Protein AF-A0A0D7AV24-F1 (afdb_monomer)

Foldseek 3Di:
DVVVLVVLLVVLVVLLVLCCVQPVVVSVVSCVQLVHGQDDQDPDDDPPDDPVVSVVVSVVSVVVSVVSSVSSVVCCVPCVVVSVVVSVVSVVVVVVVVVVVVVVVPPPPPDDDDDDDDDDDDDDDDDDDDDDDDDDDDDDDDDDDDDDDDDDDDDDDDDDDDDDDDDDDDPDPDDDDDDDDPDDDDDDDDPPDPVLVVCLVCVVVLLVVVVVVPVPPDPVPDDPVRVVVVVVLNVVLVVQSVCSVVVNHPPVVSVVSCCVVCVVPPVSVVSVVVVVVVVVVVPD

Secondary structure (DSSP, 8-state):
-HHHHHHHHHHHHHHHHHHHHH-HHHHHHHHHHHT--PPPPPSS--TTS-HHHHHHHHHHHHHHHHHHHHHHHHHHHHHHHHHHHHHHHHHHHHHHHHHHHHHHTSSS----------------------------------------------------PPPPPPPPP--------------PPPPP-----TTHHHHHHHHHHHHHHHHHHHTTS-GGGS-HHHHHHHHHHHHHHHHHHHHHHTTSS-HHHHHHHHHHHHTT-HHHHHHHHHHHHHHHHS--

Mean predicted aligned error: 20.93 Å

Structure (mmCIF, N/CA/C/O backbone):
data_AF-A0A0D7AV24-F1
#
_entry.id   AF-A0A0D7AV24-F1
#
loop_
_atom_site.group_PDB
_atom_site.id
_atom_site.type_symbol
_atom_site.label_atom_id
_atom_site.label_alt_id
_atom_site.label_comp_id
_atom_site.label_asym_id
_atom_site.label_entity_id
_atom_site.label_seq_id
_atom_site.pdbx_PDB_ins_code
_atom_site.Cartn_x
_atom_site.Cartn_y
_atom_site.Cartn_z
_atom_site.occupancy
_atom_site.B_iso_or_equiv
_atom_site.auth_seq_id
_atom_site.auth_comp_id
_atom_site.auth_asym_id
_atom_site.auth_atom_id
_atom_site.pdbx_PDB_model_num
ATOM 1 N N . MET A 1 1 ? -3.367 5.392 -10.629 1.00 59.47 1 MET A N 1
ATOM 2 C CA . MET A 1 1 ? -3.542 4.387 -9.553 1.00 59.47 1 MET A CA 1
ATOM 3 C C . MET A 1 1 ? -2.897 4.812 -8.234 1.00 59.47 1 MET A C 1
ATOM 5 O O . MET A 1 1 ? -3.546 4.642 -7.211 1.00 59.47 1 MET A O 1
ATOM 9 N N . ALA A 1 2 ? -1.696 5.407 -8.233 1.00 77.06 2 ALA A N 1
ATOM 10 C CA . ALA A 1 2 ? -1.014 5.842 -7.003 1.00 77.06 2 ALA A CA 1
ATOM 11 C C . ALA A 1 2 ? -1.844 6.784 -6.100 1.00 77.06 2 ALA A C 1
ATOM 13 O O . ALA A 1 2 ? -1.789 6.663 -4.880 1.00 77.06 2 ALA A O 1
ATOM 14 N N . SER A 1 3 ? -2.667 7.667 -6.680 1.00 84.94 3 SER A N 1
ATOM 15 C CA . SER A 1 3 ? -3.540 8.576 -5.919 1.00 84.94 3 SER A CA 1
ATOM 16 C C . SER A 1 3 ? -4.573 7.849 -5.050 1.00 84.94 3 SER A C 1
ATOM 18 O O . SER A 1 3 ? -4.776 8.226 -3.901 1.00 84.94 3 SER A O 1
ATOM 20 N N . ASN A 1 4 ? -5.187 6.778 -5.561 1.00 93.38 4 ASN A N 1
ATOM 21 C CA . ASN A 1 4 ? -6.187 6.010 -4.815 1.00 93.38 4 ASN A CA 1
ATOM 22 C C . ASN A 1 4 ? -5.549 5.232 -3.652 1.00 93.38 4 ASN A C 1
ATOM 24 O O . ASN A 1 4 ? -6.081 5.210 -2.548 1.00 93.38 4 ASN A O 1
ATOM 28 N N . ALA A 1 5 ? -4.366 4.648 -3.873 1.00 94.31 5 ALA A N 1
ATOM 29 C CA . ALA A 1 5 ? -3.631 3.942 -2.822 1.00 94.31 5 ALA A CA 1
ATOM 30 C C . ALA A 1 5 ? -3.274 4.864 -1.643 1.00 94.31 5 ALA A C 1
ATOM 32 O O . ALA A 1 5 ? -3.440 4.469 -0.491 1.00 94.31 5 ALA A O 1
ATOM 33 N N . ARG A 1 6 ? -2.848 6.105 -1.927 1.00 96.12 6 ARG A N 1
ATOM 34 C CA . ARG A 1 6 ? -2.586 7.111 -0.886 1.00 96.12 6 ARG A CA 1
ATOM 35 C C . ARG A 1 6 ? -3.854 7.481 -0.119 1.00 96.12 6 ARG A C 1
ATOM 37 O O . ARG A 1 6 ? -3.844 7.408 1.100 1.00 96.12 6 ARG A O 1
ATOM 44 N N . ALA A 1 7 ? -4.965 7.737 -0.809 1.00 97.12 7 ALA A N 1
ATOM 45 C CA . ALA A 1 7 ? -6.237 8.047 -0.151 1.00 97.12 7 ALA A CA 1
ATOM 46 C C . ALA A 1 7 ? -6.708 6.925 0.799 1.00 97.12 7 ALA A C 1
ATOM 48 O O . ALA A 1 7 ? -7.162 7.196 1.910 1.00 97.12 7 ALA A O 1
ATOM 49 N N . VAL A 1 8 ? -6.562 5.657 0.391 1.00 97.19 8 VAL A N 1
ATOM 50 C CA . VAL A 1 8 ? -6.861 4.503 1.257 1.00 97.19 8 VAL A CA 1
ATOM 51 C C . VAL A 1 8 ? -5.919 4.456 2.461 1.00 97.19 8 VAL A C 1
ATOM 53 O O . VAL A 1 8 ? -6.372 4.213 3.581 1.00 97.19 8 VAL A O 1
ATOM 56 N N . ASN A 1 9 ? -4.625 4.703 2.250 1.00 97.81 9 ASN A N 1
ATOM 57 C CA . ASN A 1 9 ? -3.636 4.742 3.322 1.00 97.81 9 ASN A CA 1
ATOM 58 C C . ASN A 1 9 ? -3.952 5.834 4.354 1.00 97.81 9 ASN A C 1
ATOM 60 O O . ASN A 1 9 ? -3.981 5.545 5.548 1.00 97.81 9 ASN A O 1
ATOM 64 N N . ASP A 1 10 ? -4.257 7.049 3.901 1.00 98.06 10 ASP A N 1
ATOM 65 C CA . ASP A 1 10 ? -4.558 8.195 4.761 1.00 98.06 10 ASP A CA 1
ATOM 66 C C . ASP A 1 10 ? -5.846 7.969 5.563 1.00 98.06 10 ASP A C 1
ATOM 68 O O . ASP A 1 10 ? -5.889 8.208 6.772 1.00 98.06 10 ASP A O 1
ATOM 72 N N . ALA A 1 11 ? -6.879 7.409 4.925 1.00 98.06 11 ALA A N 1
ATOM 73 C CA . ALA A 1 11 ? -8.112 7.029 5.607 1.00 98.06 11 ALA A CA 1
ATOM 74 C C . ALA A 1 11 ? -7.873 5.957 6.687 1.00 98.06 11 ALA A C 1
ATOM 76 O O . ALA A 1 11 ? -8.474 6.016 7.764 1.00 98.06 11 ALA A O 1
ATOM 77 N N . LEU A 1 12 ? -6.993 4.981 6.427 1.00 98.00 12 LEU A N 1
ATOM 78 C CA . LEU A 1 12 ? -6.598 3.980 7.419 1.00 98.00 12 LEU A CA 1
ATOM 79 C C . LEU A 1 12 ? -5.780 4.597 8.558 1.00 98.00 12 LEU A C 1
ATOM 81 O O . LEU A 1 12 ? -6.060 4.273 9.709 1.00 98.00 12 LEU A O 1
ATOM 85 N N . LYS A 1 13 ? -4.829 5.495 8.272 1.00 98.19 13 LYS A N 1
ATOM 86 C CA . LYS A 1 13 ? -4.041 6.210 9.293 1.00 98.19 13 LYS A CA 1
ATOM 87 C C . LYS A 1 13 ? -4.938 7.012 10.234 1.00 98.19 13 LYS A C 1
ATOM 89 O O . LYS A 1 13 ? -4.811 6.878 11.447 1.00 98.19 13 LYS A O 1
ATOM 94 N N . ALA A 1 14 ? -5.896 7.767 9.694 1.00 98.06 14 ALA A N 1
ATOM 95 C CA . ALA A 1 14 ? -6.842 8.546 10.494 1.00 98.06 14 ALA A CA 1
ATOM 96 C C . ALA A 1 14 ? -7.669 7.663 11.449 1.00 98.06 14 ALA A C 1
ATOM 98 O O . ALA A 1 14 ? -7.839 7.986 12.624 1.00 98.06 14 ALA A O 1
ATOM 99 N N . LYS A 1 15 ? -8.145 6.507 10.968 1.00 98.12 15 LYS A N 1
ATOM 100 C CA . LYS A 1 15 ? -8.875 5.531 11.796 1.00 98.12 15 LYS A CA 1
ATOM 101 C C . LYS A 1 15 ? -7.963 4.865 12.825 1.00 98.12 15 LYS A C 1
ATOM 103 O O . LYS A 1 15 ? -8.363 4.686 13.973 1.00 98.12 15 LYS A O 1
ATOM 108 N N . ALA A 1 16 ? -6.747 4.509 12.423 1.00 98.00 16 ALA A N 1
ATOM 109 C CA . ALA A 1 16 ? -5.765 3.863 13.281 1.00 98.00 16 ALA A CA 1
ATOM 110 C C . ALA A 1 16 ? -5.340 4.765 14.445 1.00 98.00 16 ALA A C 1
ATOM 112 O O . ALA A 1 16 ? -5.221 4.263 15.554 1.00 98.00 16 ALA A O 1
ATOM 113 N N . PHE A 1 17 ? -5.227 6.077 14.224 1.00 98.19 17 PHE A N 1
ATOM 114 C CA . PHE A 1 17 ? -4.955 7.057 15.278 1.00 98.19 17 PHE A CA 1
ATOM 115 C C . PHE A 1 17 ? -6.025 7.038 16.383 1.00 98.19 17 PHE A C 1
ATOM 117 O O . PHE A 1 17 ? -5.709 6.985 17.568 1.00 98.19 17 PHE A O 1
ATOM 124 N N . ILE A 1 18 ? -7.311 6.988 16.016 1.00 97.94 18 ILE A N 1
ATOM 125 C CA . ILE A 1 18 ? -8.406 6.881 16.998 1.00 97.94 18 ILE A CA 1
ATOM 126 C C . ILE A 1 18 ? -8.311 5.560 17.775 1.00 97.94 18 ILE A C 1
ATOM 128 O O . ILE A 1 18 ? -8.530 5.513 18.986 1.00 97.94 18 ILE A O 1
ATOM 132 N N . VAL A 1 19 ? -7.989 4.469 17.076 1.00 98.06 19 VAL A N 1
ATOM 133 C CA . VAL A 1 19 ? -7.810 3.152 17.696 1.00 98.06 19 VAL A CA 1
ATOM 134 C C . VAL A 1 19 ? -6.612 3.139 18.642 1.00 98.06 19 VAL A C 1
ATOM 136 O O . VAL A 1 19 ? -6.714 2.547 19.708 1.00 98.06 19 VAL A O 1
ATOM 139 N N . GLU A 1 20 ? -5.502 3.778 18.291 1.00 98.06 20 GLU A N 1
ATOM 140 C CA . GLU A 1 20 ? -4.289 3.841 19.109 1.00 98.06 20 GLU A CA 1
ATOM 141 C C . GLU A 1 20 ? -4.560 4.486 20.470 1.00 98.06 20 GLU A C 1
ATOM 143 O O . GLU A 1 20 ? -4.200 3.918 21.500 1.00 98.06 20 GLU A O 1
ATOM 148 N N . VAL A 1 21 ? -5.284 5.609 20.475 1.00 97.94 21 VAL A N 1
ATOM 149 C CA . VAL A 1 21 ? -5.625 6.356 21.695 1.00 97.94 21 VAL A CA 1
ATOM 150 C C . VAL A 1 21 ? -6.495 5.534 22.653 1.00 97.94 21 VAL A C 1
ATOM 152 O O . VAL A 1 21 ? -6.312 5.602 23.867 1.00 97.94 21 VAL A O 1
ATOM 155 N N . HIS A 1 22 ? -7.448 4.754 22.137 1.00 97.62 22 HIS A N 1
ATOM 156 C CA . HIS A 1 22 ? -8.439 4.067 22.978 1.00 97.62 22 HIS A CA 1
ATOM 157 C C . HIS A 1 22 ? -8.207 2.557 23.149 1.00 97.62 22 HIS A C 1
ATOM 159 O O . HIS A 1 22 ? -8.753 1.954 24.072 1.00 97.62 22 HIS A O 1
ATOM 165 N N . ALA A 1 23 ? -7.452 1.922 22.253 1.00 97.44 23 ALA A N 1
ATOM 166 C CA . ALA A 1 23 ? -7.257 0.475 22.184 1.00 97.44 23 ALA A CA 1
ATOM 167 C C . ALA A 1 23 ? -5.890 0.112 21.548 1.00 97.44 23 ALA A C 1
ATOM 169 O O . ALA A 1 23 ? -5.844 -0.482 20.463 1.00 97.44 23 ALA A O 1
ATOM 170 N N . PRO A 1 24 ? -4.759 0.386 22.226 1.00 97.56 24 PRO A N 1
ATOM 171 C CA . PRO A 1 24 ? -3.413 0.243 21.655 1.00 97.56 24 PRO A CA 1
ATOM 172 C C . PRO A 1 24 ? -3.065 -1.194 21.235 1.00 97.56 24 PRO A C 1
ATOM 174 O O . PRO A 1 24 ? -2.390 -1.408 20.229 1.00 97.56 24 PRO A O 1
ATOM 177 N N . ALA A 1 25 ? -3.579 -2.208 21.940 1.00 97.44 25 ALA A N 1
ATOM 178 C CA . ALA A 1 25 ? -3.400 -3.607 21.540 1.00 97.44 25 ALA A CA 1
ATOM 179 C C . ALA A 1 25 ? -4.059 -3.913 20.179 1.00 97.44 25 ALA A C 1
ATOM 181 O O . ALA A 1 25 ? -3.512 -4.666 19.371 1.00 97.44 25 ALA A O 1
ATOM 182 N N . LEU A 1 26 ? -5.216 -3.300 19.898 1.00 96.94 26 LEU A N 1
ATOM 183 C CA . LEU A 1 26 ? -5.905 -3.448 18.616 1.00 96.94 26 LEU A CA 1
ATOM 184 C C . LEU A 1 26 ? -5.173 -2.692 17.506 1.00 96.94 26 LEU A C 1
ATOM 186 O O . LEU A 1 26 ? -5.116 -3.187 16.385 1.00 96.94 26 LEU A O 1
ATOM 190 N N . TYR A 1 27 ? -4.568 -1.545 17.819 1.00 98.06 27 TYR A N 1
ATOM 191 C CA . TYR A 1 27 ? -3.714 -0.808 16.887 1.00 98.06 27 TYR A CA 1
ATOM 192 C C . TYR A 1 27 ? -2.504 -1.638 16.431 1.00 98.06 27 TYR A C 1
ATOM 194 O O . TYR A 1 27 ? -2.255 -1.744 15.232 1.00 98.06 27 TYR A O 1
ATOM 202 N N . GLN A 1 28 ? -1.812 -2.316 17.351 1.00 97.75 28 GLN A N 1
ATOM 203 C CA . GLN A 1 28 ? -0.698 -3.199 16.982 1.00 97.75 28 GLN A CA 1
ATOM 204 C C . GLN A 1 28 ? -1.160 -4.343 16.070 1.00 97.75 28 GLN A C 1
ATOM 206 O O . GLN A 1 28 ? -0.574 -4.577 15.013 1.00 97.75 28 GLN A O 1
ATOM 211 N N . ALA A 1 29 ? -2.279 -4.993 16.408 1.00 97.62 29 ALA A N 1
ATOM 212 C CA . ALA A 1 29 ? -2.867 -6.027 15.557 1.00 97.62 29 ALA A CA 1
ATOM 213 C C . ALA A 1 29 ? -3.282 -5.490 14.171 1.00 97.62 29 ALA A C 1
ATOM 215 O O . ALA A 1 29 ? -3.105 -6.176 13.159 1.00 97.62 29 ALA A O 1
ATOM 216 N N . LEU A 1 30 ? -3.810 -4.260 14.110 1.00 97.56 30 LEU A N 1
ATOM 217 C CA . LEU A 1 30 ? -4.138 -3.571 12.864 1.00 97.56 30 LEU A CA 1
ATOM 218 C C . LEU A 1 30 ? -2.880 -3.414 12.005 1.00 97.56 30 LEU A C 1
ATOM 220 O O . LEU A 1 30 ? -2.878 -3.916 10.881 1.00 97.56 30 LEU A O 1
ATOM 224 N N . LEU A 1 31 ? -1.816 -2.807 12.545 1.00 97.44 31 LEU A N 1
ATOM 225 C CA . LEU A 1 31 ? -0.547 -2.570 11.847 1.00 97.44 31 LEU A CA 1
ATOM 226 C C . LEU A 1 31 ? 0.060 -3.854 11.283 1.00 97.44 31 LEU A C 1
ATOM 228 O O . LEU A 1 31 ? 0.401 -3.908 10.097 1.00 97.44 31 LEU A O 1
ATOM 232 N N . THR A 1 32 ? 0.138 -4.908 12.102 1.00 97.31 32 THR A N 1
ATOM 233 C CA . THR A 1 32 ? 0.645 -6.214 11.664 1.00 97.31 32 THR A CA 1
ATOM 234 C C . THR A 1 32 ? -0.192 -6.772 10.514 1.00 97.31 32 THR A C 1
ATOM 236 O O . THR A 1 32 ? 0.351 -7.301 9.546 1.00 97.31 32 THR A O 1
ATOM 239 N N . SER A 1 33 ? -1.519 -6.626 10.580 1.00 97.00 33 SER A N 1
ATOM 240 C CA . SER A 1 33 ? -2.421 -7.192 9.573 1.00 97.00 33 SER A CA 1
ATOM 241 C C . SER A 1 33 ? -2.436 -6.435 8.240 1.00 97.00 33 SER A C 1
ATOM 243 O O . SER A 1 33 ? -2.576 -7.066 7.191 1.00 97.00 33 SER A O 1
ATOM 245 N N . ILE A 1 34 ? -2.275 -5.106 8.254 1.00 96.88 34 ILE A N 1
ATOM 246 C CA . ILE A 1 34 ? -2.208 -4.293 7.029 1.00 96.88 34 ILE A CA 1
ATOM 247 C C . ILE A 1 34 ? -0.819 -4.336 6.380 1.00 96.88 34 ILE A C 1
ATOM 249 O O . ILE A 1 34 ? -0.699 -4.058 5.190 1.00 96.88 34 ILE A O 1
ATOM 253 N N . GLY A 1 35 ? 0.212 -4.742 7.132 1.00 96.25 35 GLY A N 1
ATOM 254 C CA . GLY A 1 35 ? 1.594 -4.816 6.659 1.00 96.25 35 GLY A CA 1
ATOM 255 C C . GLY A 1 35 ? 2.348 -3.488 6.714 1.00 96.25 35 GLY A C 1
ATOM 256 O O . GLY A 1 35 ? 3.285 -3.314 5.946 1.00 96.25 35 GLY A O 1
ATOM 257 N N . GLY A 1 36 ? 1.940 -2.570 7.593 1.00 96.62 36 GLY A N 1
ATOM 258 C CA . GLY A 1 36 ? 2.554 -1.249 7.743 1.00 96.62 36 GLY A CA 1
ATOM 259 C C . GLY A 1 36 ? 1.925 -0.145 6.886 1.00 96.62 36 GLY A C 1
ATOM 260 O O . GLY A 1 36 ? 0.816 -0.277 6.357 1.00 96.62 36 GLY A O 1
ATOM 261 N N . TRP A 1 37 ? 2.641 0.976 6.800 1.00 97.94 37 TRP A N 1
ATOM 262 C CA . TRP A 1 37 ? 2.235 2.186 6.086 1.00 97.94 37 TRP A CA 1
ATOM 263 C C . TRP A 1 37 ? 3.033 2.362 4.797 1.00 97.94 37 TRP A C 1
ATOM 265 O O . TRP A 1 37 ? 4.172 1.914 4.710 1.00 97.94 37 TRP A O 1
ATOM 275 N N . LEU A 1 38 ? 2.445 3.052 3.814 1.00 97.44 38 LEU A N 1
ATOM 276 C CA . LEU A 1 38 ? 3.183 3.488 2.637 1.00 97.44 38 LEU A CA 1
ATOM 277 C C . LEU A 1 38 ? 4.295 4.441 3.075 1.00 97.44 38 LEU A C 1
ATOM 279 O O . LEU A 1 38 ? 4.048 5.374 3.846 1.00 97.44 38 LEU A O 1
ATOM 283 N N . LYS A 1 39 ? 5.497 4.183 2.572 1.00 97.25 39 LYS A N 1
ATOM 284 C CA . LYS A 1 39 ? 6.665 5.040 2.731 1.00 97.25 39 LYS A CA 1
ATOM 285 C C . LYS A 1 39 ? 6.568 6.201 1.751 1.00 97.25 39 LYS A C 1
ATOM 287 O O . LYS A 1 39 ? 6.068 6.046 0.633 1.00 97.25 39 LYS A O 1
ATOM 292 N N . GLU A 1 40 ? 7.037 7.368 2.162 1.00 96.94 40 GLU A N 1
ATOM 293 C CA . GLU A 1 40 ? 7.155 8.493 1.242 1.00 96.94 40 GLU A CA 1
ATOM 294 C C . GLU A 1 40 ? 8.302 8.232 0.270 1.00 96.94 40 GLU A C 1
ATOM 296 O O . GLU A 1 40 ? 9.367 7.762 0.663 1.00 96.94 40 GLU A O 1
ATOM 301 N N . VAL A 1 41 ? 8.050 8.494 -1.010 1.00 95.56 41 VAL A N 1
ATOM 302 C CA . VAL A 1 41 ? 9.083 8.434 -2.042 1.00 95.56 41 VAL A CA 1
ATOM 303 C C . VAL A 1 41 ? 9.787 9.788 -2.027 1.00 95.56 41 VAL A C 1
ATOM 305 O O . VAL A 1 41 ? 9.106 10.793 -2.265 1.00 95.56 41 VAL A O 1
ATOM 308 N N . PRO A 1 42 ? 11.096 9.847 -1.733 1.00 95.81 42 PRO A N 1
ATOM 309 C CA . PRO A 1 42 ? 11.832 11.101 -1.759 1.00 95.81 42 PRO A CA 1
ATOM 310 C C . PRO A 1 42 ? 11.748 11.748 -3.145 1.00 95.81 42 PRO A C 1
ATOM 312 O O . PRO A 1 42 ? 11.907 11.076 -4.164 1.00 95.81 42 PRO A O 1
ATOM 315 N N . SER A 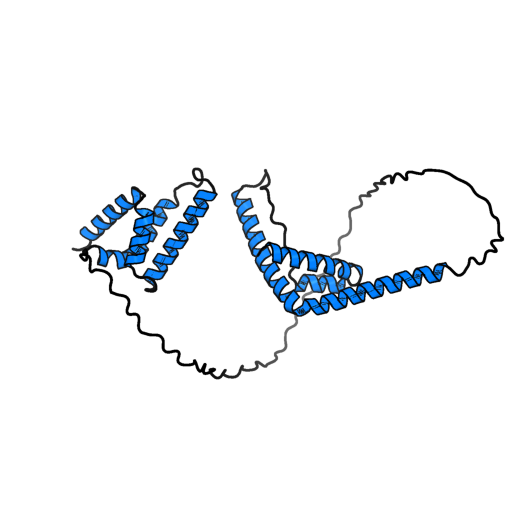1 43 ? 11.489 13.054 -3.192 1.00 95.00 43 SER A N 1
ATOM 316 C CA . SER A 1 43 ? 11.407 13.803 -4.452 1.00 95.00 43 SER A CA 1
ATOM 317 C C . SER A 1 43 ? 12.765 14.288 -4.953 1.00 95.00 43 SER A C 1
ATOM 319 O O . SER A 1 43 ? 12.908 14.580 -6.138 1.00 95.00 43 SER A O 1
ATOM 321 N N . GLU A 1 44 ? 13.745 14.397 -4.059 1.00 96.44 44 GLU A N 1
ATOM 322 C CA . GLU A 1 44 ? 15.056 14.977 -4.335 1.00 96.44 44 GLU A CA 1
ATOM 323 C C . GLU A 1 44 ? 16.161 14.021 -3.889 1.00 96.44 44 GLU A C 1
ATOM 325 O O . GLU A 1 44 ? 16.065 13.397 -2.830 1.00 96.44 44 GLU A O 1
ATOM 330 N N . CYS A 1 45 ? 17.203 13.910 -4.715 1.00 95.44 45 CYS A N 1
ATOM 331 C CA . CYS A 1 45 ? 18.390 13.129 -4.394 1.00 95.44 45 CYS A CA 1
ATOM 332 C C . CYS A 1 45 ? 19.221 13.883 -3.345 1.00 95.44 45 CYS A C 1
ATOM 334 O O . CYS A 1 45 ? 19.571 15.043 -3.590 1.00 95.44 45 CYS A O 1
ATOM 336 N N . PRO A 1 46 ? 19.565 13.258 -2.205 1.00 97.31 46 PRO A N 1
ATOM 337 C CA . PRO A 1 46 ? 20.489 13.844 -1.240 1.00 97.31 46 PRO A CA 1
ATOM 338 C C . PRO A 1 46 ? 21.835 14.193 -1.890 1.00 97.31 46 PRO A C 1
ATOM 340 O O . PRO A 1 46 ? 22.314 13.465 -2.759 1.00 97.31 46 PRO A O 1
ATOM 343 N N . ALA A 1 47 ? 22.452 15.302 -1.471 1.00 97.38 47 ALA A N 1
ATOM 344 C CA . ALA A 1 47 ? 23.706 15.794 -2.057 1.00 97.38 47 ALA A CA 1
ATOM 345 C C . ALA A 1 47 ? 24.913 14.875 -1.787 1.00 97.38 47 ALA A C 1
ATOM 347 O O . ALA A 1 47 ? 25.915 14.938 -2.494 1.00 97.38 47 ALA A O 1
ATOM 348 N N . ASP A 1 48 ? 24.821 14.044 -0.753 1.00 97.44 48 ASP A N 1
ATOM 349 C CA . ASP A 1 48 ? 25.815 13.064 -0.327 1.00 97.44 48 ASP A CA 1
ATOM 350 C C . ASP A 1 48 ? 25.640 11.688 -0.989 1.00 97.44 48 ASP A C 1
ATOM 352 O O . ASP A 1 48 ? 26.492 10.816 -0.810 1.00 97.44 48 ASP A O 1
ATOM 356 N N . LYS A 1 49 ? 24.561 11.481 -1.755 1.00 96.06 49 LYS A N 1
ATOM 357 C CA . LYS A 1 49 ? 24.216 10.189 -2.354 1.00 96.06 49 LYS A CA 1
ATOM 358 C C . LYS A 1 49 ? 24.386 10.208 -3.868 1.00 96.06 49 LYS A C 1
ATOM 360 O O . LYS A 1 49 ? 24.033 11.181 -4.531 1.00 96.06 49 LYS A O 1
ATOM 365 N N . ASP A 1 50 ? 24.904 9.114 -4.421 1.00 97.06 50 ASP A N 1
ATOM 366 C CA . ASP A 1 50 ? 24.961 8.942 -5.870 1.00 97.06 50 ASP A CA 1
ATOM 367 C C . ASP A 1 50 ? 23.542 8.820 -6.453 1.00 97.06 50 ASP A C 1
ATOM 369 O O . ASP A 1 50 ? 22.653 8.195 -5.865 1.00 97.06 50 ASP A O 1
ATOM 373 N N . VAL A 1 51 ? 23.328 9.416 -7.629 1.00 92.31 51 VAL A N 1
ATOM 374 C CA . VAL A 1 51 ? 22.021 9.437 -8.305 1.00 92.31 51 VAL A CA 1
ATOM 375 C C . VAL A 1 51 ? 21.527 8.023 -8.619 1.00 92.31 51 VAL A C 1
ATOM 377 O O . VAL A 1 51 ? 20.325 7.764 -8.560 1.00 92.31 51 VAL A O 1
ATOM 380 N N . PHE A 1 52 ? 22.431 7.097 -8.943 1.00 86.50 52 PHE A N 1
ATOM 381 C CA . PHE A 1 52 ? 22.084 5.709 -9.214 1.00 86.50 52 PHE A CA 1
ATOM 382 C C . PHE A 1 52 ? 21.627 4.985 -7.944 1.00 86.50 52 PHE A C 1
ATOM 384 O O . PHE A 1 52 ? 20.586 4.328 -7.962 1.00 86.50 52 PHE A O 1
ATOM 391 N N . ASP A 1 53 ? 22.343 5.163 -6.830 1.00 93.75 53 ASP A N 1
ATOM 392 C CA . ASP A 1 53 ? 21.960 4.592 -5.532 1.00 93.75 53 ASP A CA 1
ATOM 393 C C . ASP A 1 53 ? 20.607 5.135 -5.061 1.00 93.75 53 ASP A C 1
ATOM 395 O O . ASP A 1 53 ? 19.766 4.389 -4.556 1.00 93.75 53 ASP A O 1
ATOM 399 N N . PHE A 1 54 ? 20.368 6.432 -5.270 1.00 94.06 54 PHE A N 1
ATOM 400 C CA . PHE A 1 54 ? 19.079 7.058 -5.001 1.00 94.06 54 PHE A CA 1
ATOM 401 C C . PHE A 1 54 ? 17.956 6.466 -5.861 1.00 94.06 54 PHE A C 1
ATOM 403 O O . PHE A 1 54 ? 16.885 6.147 -5.349 1.00 94.06 54 PHE A O 1
ATOM 410 N N . MET A 1 55 ? 18.194 6.271 -7.159 1.00 92.81 55 MET A N 1
ATOM 411 C CA . MET A 1 55 ? 17.204 5.689 -8.066 1.00 92.81 55 MET A CA 1
ATOM 412 C C . MET A 1 55 ? 16.850 4.245 -7.677 1.00 92.81 55 MET A C 1
ATOM 414 O O . MET A 1 55 ? 15.671 3.893 -7.668 1.00 92.81 55 MET A O 1
ATOM 418 N N . MET A 1 56 ? 17.844 3.437 -7.297 1.00 93.31 56 MET A N 1
ATOM 419 C CA . MET A 1 56 ? 17.634 2.071 -6.799 1.00 93.31 56 MET A CA 1
ATOM 420 C C . MET A 1 56 ? 16.828 2.049 -5.492 1.00 93.31 56 MET A C 1
ATOM 422 O O . MET A 1 56 ? 15.966 1.190 -5.303 1.00 93.31 56 MET A O 1
ATOM 426 N N . GLU A 1 57 ? 17.073 3.001 -4.589 1.00 95.44 57 GLU A N 1
ATOM 427 C CA . GLU A 1 57 ? 16.300 3.140 -3.353 1.00 95.44 57 GLU A CA 1
ATOM 428 C C . GLU A 1 57 ? 14.849 3.556 -3.627 1.00 95.44 57 GLU A C 1
ATOM 430 O O . GLU A 1 57 ? 13.926 2.969 -3.061 1.00 95.44 57 GLU A O 1
ATOM 435 N N . VAL A 1 58 ? 14.632 4.521 -4.525 1.00 94.94 58 VAL A N 1
ATOM 436 C CA . VAL A 1 58 ? 13.290 4.940 -4.952 1.00 94.94 58 VAL A CA 1
ATOM 437 C C . VAL A 1 58 ? 12.520 3.761 -5.548 1.00 94.94 58 VAL A C 1
ATOM 439 O O . VAL A 1 58 ? 11.384 3.520 -5.140 1.00 94.94 58 VAL A O 1
ATOM 442 N N . GLU A 1 59 ? 13.134 2.983 -6.443 1.00 93.19 59 GLU A N 1
ATOM 443 C CA . GLU A 1 59 ? 12.503 1.796 -7.034 1.00 93.19 59 GLU A CA 1
ATOM 444 C C . GLU A 1 59 ? 12.136 0.755 -5.965 1.00 93.19 59 GLU A C 1
ATOM 446 O O . GLU A 1 59 ? 11.023 0.219 -5.967 1.00 93.19 59 GLU A O 1
ATOM 451 N N . ALA A 1 60 ? 13.028 0.508 -4.999 1.00 95.44 60 ALA A N 1
ATOM 452 C CA . ALA A 1 60 ? 12.754 -0.397 -3.887 1.00 95.44 60 ALA A CA 1
ATOM 453 C C . ALA A 1 60 ? 11.568 0.084 -3.028 1.00 95.44 60 ALA A C 1
ATOM 455 O O . ALA A 1 60 ? 10.685 -0.712 -2.691 1.00 95.44 60 ALA A O 1
ATOM 456 N N . ILE A 1 61 ? 11.503 1.386 -2.722 1.00 95.94 61 ILE A N 1
ATOM 457 C CA . ILE A 1 61 ? 10.392 1.999 -1.982 1.00 95.94 61 ILE A CA 1
ATOM 458 C C . ILE A 1 61 ? 9.083 1.877 -2.770 1.00 95.94 61 ILE A C 1
ATOM 460 O O . ILE A 1 61 ? 8.045 1.542 -2.197 1.00 95.94 61 ILE A O 1
ATOM 464 N N . GLU A 1 62 ? 9.099 2.129 -4.079 1.00 94.38 62 GLU A N 1
ATOM 465 C CA . GLU A 1 62 ? 7.913 2.022 -4.931 1.00 94.38 62 GLU A CA 1
ATOM 466 C C . GLU A 1 62 ? 7.391 0.583 -5.024 1.00 94.38 62 GLU A C 1
ATOM 468 O O . GLU A 1 62 ? 6.180 0.357 -4.915 1.00 94.38 62 GLU A O 1
ATOM 473 N N . ALA A 1 63 ? 8.286 -0.399 -5.154 1.00 94.69 63 ALA A N 1
ATOM 474 C CA . ALA A 1 63 ? 7.931 -1.815 -5.174 1.00 94.69 63 ALA A CA 1
ATOM 475 C C . ALA A 1 63 ? 7.315 -2.279 -3.839 1.00 94.69 63 ALA A C 1
ATOM 477 O O . ALA A 1 63 ? 6.293 -2.982 -3.815 1.00 94.69 63 ALA A O 1
ATOM 478 N N . GLU A 1 64 ? 7.888 -1.851 -2.712 1.00 96.12 64 GLU A N 1
ATOM 479 C CA . GLU A 1 64 ? 7.339 -2.124 -1.382 1.00 96.12 64 GLU A CA 1
ATOM 480 C C . GLU A 1 64 ? 5.970 -1.453 -1.201 1.00 96.12 64 GLU A C 1
ATOM 482 O O . GLU A 1 64 ? 5.001 -2.101 -0.791 1.00 96.12 64 GLU A O 1
ATOM 487 N N . ASN A 1 65 ? 5.848 -0.185 -1.596 1.00 96.31 65 ASN A N 1
ATOM 488 C CA . ASN A 1 65 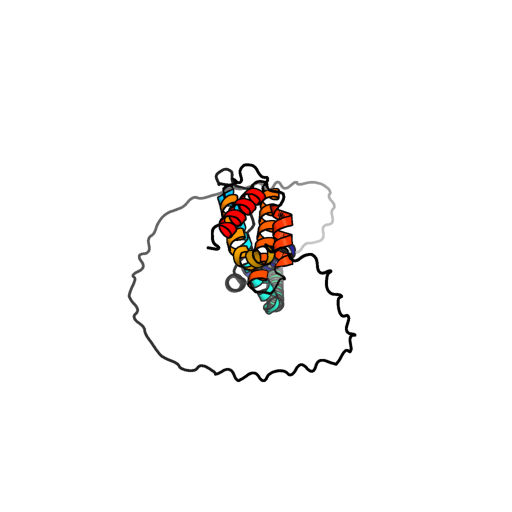? 4.599 0.568 -1.551 1.00 96.31 65 ASN A CA 1
ATOM 489 C C . ASN A 1 65 ? 3.492 -0.090 -2.375 1.00 96.31 65 ASN A C 1
ATOM 491 O O . ASN A 1 65 ? 2.346 -0.145 -1.929 1.00 96.31 65 ASN A O 1
ATOM 495 N N . LEU A 1 66 ? 3.807 -0.633 -3.552 1.00 96.12 66 LEU A N 1
ATOM 496 C CA . LEU A 1 66 ? 2.838 -1.368 -4.362 1.00 96.12 66 LEU A CA 1
ATOM 497 C C . LEU A 1 66 ? 2.319 -2.617 -3.628 1.00 96.12 66 LEU A C 1
ATOM 499 O O . LEU A 1 66 ? 1.114 -2.899 -3.629 1.00 96.12 66 LEU A O 1
ATOM 503 N N . THR A 1 67 ? 3.219 -3.340 -2.962 1.00 96.31 67 THR A N 1
ATOM 504 C CA . THR A 1 67 ? 2.886 -4.536 -2.176 1.00 96.31 67 THR A CA 1
ATOM 505 C C . THR A 1 67 ? 1.993 -4.183 -0.985 1.00 96.31 67 THR A C 1
ATOM 507 O O . THR A 1 67 ? 0.955 -4.821 -0.772 1.00 96.31 67 THR A O 1
ATOM 510 N N . ILE A 1 68 ? 2.348 -3.130 -0.243 1.00 96.62 68 ILE A N 1
ATOM 511 C CA . ILE A 1 68 ? 1.565 -2.624 0.891 1.00 96.62 68 ILE A CA 1
ATOM 512 C C . ILE A 1 68 ? 0.199 -2.126 0.416 1.00 96.62 68 ILE A C 1
ATOM 514 O O . ILE A 1 68 ? -0.816 -2.526 0.980 1.00 96.62 68 ILE A O 1
ATOM 518 N N . ALA A 1 69 ? 0.135 -1.325 -0.650 1.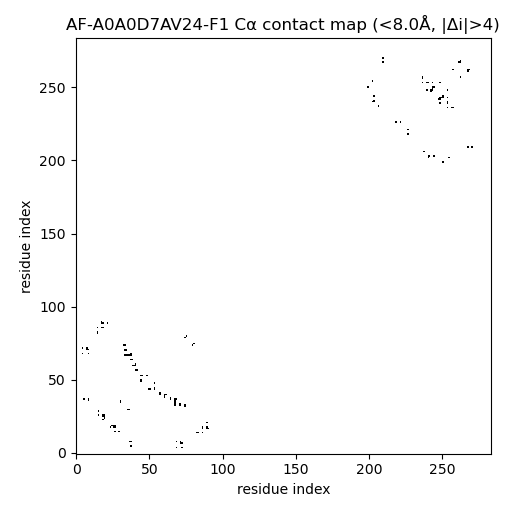00 96.94 69 ALA A N 1
ATOM 519 C CA . ALA A 1 69 ? -1.118 -0.799 -1.194 1.00 96.94 69 ALA A CA 1
ATOM 520 C C . ALA A 1 69 ? -2.090 -1.920 -1.585 1.00 96.94 69 ALA A C 1
ATOM 522 O O . ALA A 1 69 ? -3.277 -1.865 -1.259 1.00 96.94 69 ALA A O 1
ATOM 523 N N . THR A 1 70 ? -1.583 -2.970 -2.235 1.00 96.50 70 THR A N 1
ATOM 524 C CA . THR A 1 70 ? -2.390 -4.133 -2.627 1.00 96.50 70 THR A CA 1
ATOM 525 C C . THR A 1 70 ? -2.932 -4.868 -1.401 1.00 96.50 70 THR A C 1
ATOM 527 O O . THR A 1 70 ? -4.117 -5.211 -1.344 1.00 96.50 70 THR A O 1
ATOM 530 N N . ARG A 1 71 ? -2.093 -5.057 -0.373 1.00 97.25 71 ARG A N 1
ATOM 531 C CA . ARG A 1 71 ? -2.503 -5.672 0.895 1.00 97.25 71 ARG A CA 1
ATOM 532 C C . ARG A 1 71 ? -3.536 -4.819 1.630 1.00 97.25 71 ARG A C 1
ATOM 534 O O . ARG A 1 71 ? -4.540 -5.363 2.082 1.00 97.25 71 ARG A O 1
ATOM 541 N N . GLN A 1 72 ? -3.332 -3.506 1.706 1.00 97.81 72 GLN A N 1
ATOM 542 C CA . GLN A 1 72 ? -4.257 -2.558 2.329 1.00 97.81 72 GLN A CA 1
ATOM 543 C C . GLN A 1 72 ? -5.614 -2.556 1.622 1.00 97.81 72 GLN A C 1
ATOM 545 O O . GLN A 1 72 ? -6.640 -2.671 2.287 1.00 97.81 72 GLN A O 1
ATOM 550 N N . ALA A 1 73 ? -5.640 -2.518 0.288 1.00 97.62 73 ALA A N 1
ATOM 551 C CA . ALA A 1 73 ? -6.879 -2.588 -0.483 1.00 97.62 73 ALA A CA 1
ATOM 552 C C . ALA A 1 73 ? -7.645 -3.898 -0.217 1.00 97.62 73 ALA A C 1
ATOM 554 O O . ALA A 1 73 ? -8.839 -3.875 0.087 1.00 97.62 73 ALA A O 1
ATOM 555 N N . ALA A 1 74 ? -6.950 -5.041 -0.250 1.00 97.75 74 ALA A N 1
ATOM 556 C CA . ALA A 1 74 ? -7.548 -6.340 0.055 1.00 97.75 74 ALA A CA 1
ATOM 557 C C . ALA A 1 74 ? -8.035 -6.437 1.512 1.00 97.75 74 ALA A C 1
ATOM 559 O O . ALA A 1 74 ? -9.063 -7.056 1.792 1.00 97.75 74 ALA A O 1
ATOM 560 N N . TRP A 1 75 ? -7.307 -5.825 2.446 1.00 98.19 75 TRP A N 1
ATOM 561 C CA . TRP A 1 75 ? -7.683 -5.773 3.852 1.00 98.19 75 TRP A CA 1
ATOM 562 C C . TRP A 1 75 ? -8.942 -4.928 4.059 1.00 98.19 75 TRP A C 1
ATOM 564 O O . TRP A 1 75 ? -9.879 -5.389 4.710 1.00 98.19 75 TRP A O 1
ATOM 574 N N . VAL A 1 76 ? -9.006 -3.736 3.456 1.00 98.12 76 VAL A N 1
ATOM 575 C CA . VAL A 1 76 ? -10.162 -2.826 3.537 1.00 98.12 76 VAL A CA 1
ATOM 576 C C . VAL A 1 76 ? -11.409 -3.485 2.967 1.00 98.12 76 VAL A C 1
ATOM 578 O O . VAL A 1 76 ? -12.455 -3.445 3.610 1.00 98.12 76 VAL A O 1
ATOM 581 N N . ALA A 1 77 ? -11.294 -4.176 1.831 1.00 97.81 77 ALA A N 1
ATOM 582 C CA . ALA A 1 77 ? -12.412 -4.914 1.249 1.00 97.81 77 ALA A CA 1
ATOM 583 C C . ALA A 1 77 ? -12.981 -5.987 2.199 1.00 97.81 77 ALA A C 1
ATOM 585 O O . ALA A 1 77 ? -14.182 -6.235 2.202 1.00 97.81 77 ALA A O 1
ATOM 586 N N . LYS A 1 78 ? -12.133 -6.613 3.028 1.00 98.25 78 LYS A N 1
ATOM 587 C CA . LYS A 1 78 ? -12.542 -7.689 3.950 1.00 98.25 78 LYS A CA 1
ATOM 588 C C . LYS A 1 78 ? -12.983 -7.195 5.327 1.00 98.25 78 LYS A C 1
ATOM 590 O O . LYS A 1 78 ? -13.834 -7.821 5.949 1.00 98.25 78 LYS A O 1
ATOM 595 N N . ARG A 1 79 ? -12.345 -6.147 5.854 1.00 98.06 79 ARG A N 1
ATOM 596 C CA . ARG A 1 79 ? -12.436 -5.750 7.274 1.00 98.06 79 ARG A CA 1
ATOM 597 C C . ARG A 1 79 ? -12.764 -4.275 7.492 1.00 98.06 79 ARG A C 1
ATOM 599 O O . ARG A 1 79 ? -12.949 -3.876 8.639 1.00 98.06 79 ARG A O 1
ATOM 606 N N . GLY A 1 80 ? -12.866 -3.478 6.427 1.00 97.50 80 GLY A N 1
ATOM 607 C CA . GLY A 1 80 ? -13.094 -2.034 6.510 1.00 97.50 80 GLY A CA 1
ATOM 608 C C . GLY A 1 80 ? -14.360 -1.675 7.290 1.00 97.50 80 GLY A C 1
ATOM 609 O O . GLY A 1 80 ? -14.289 -0.890 8.228 1.00 97.50 80 GLY A O 1
ATOM 610 N N . ALA A 1 81 ? -15.488 -2.326 6.994 1.00 98.25 81 ALA A N 1
ATOM 611 C CA . ALA A 1 81 ? -16.752 -2.069 7.692 1.00 98.25 81 ALA A CA 1
ATOM 612 C C . ALA A 1 81 ? -16.677 -2.380 9.200 1.00 98.25 81 ALA A C 1
ATOM 614 O O . ALA A 1 81 ? -17.184 -1.621 10.027 1.00 98.25 81 ALA A O 1
ATOM 615 N N . THR A 1 82 ? -16.004 -3.473 9.576 1.00 98.12 82 THR A N 1
ATOM 616 C CA . THR A 1 82 ? -15.806 -3.842 10.985 1.00 98.12 82 THR A CA 1
ATOM 617 C C . THR A 1 82 ? -14.922 -2.832 11.709 1.00 98.12 82 THR A C 1
ATOM 619 O O . THR A 1 82 ? -15.209 -2.479 12.853 1.00 98.12 82 THR A O 1
ATOM 622 N N . LEU A 1 83 ? -13.859 -2.351 11.052 1.00 97.94 83 LEU A N 1
ATOM 623 C CA . LEU A 1 83 ? -13.019 -1.284 11.593 1.00 97.94 83 LEU A CA 1
ATOM 624 C C . LEU A 1 83 ? -13.852 -0.024 11.841 1.00 97.94 83 LEU A C 1
ATOM 626 O O . LEU A 1 83 ? -13.779 0.536 12.929 1.00 97.94 83 LEU A O 1
ATOM 630 N N . ASP A 1 84 ? -14.695 0.368 10.889 1.00 98.38 84 ASP A N 1
ATOM 631 C CA . ASP A 1 84 ? -15.522 1.576 10.984 1.00 98.38 84 ASP A CA 1
ATOM 632 C C . ASP A 1 84 ? -16.517 1.503 12.139 1.00 98.38 84 ASP A C 1
ATOM 634 O O . ASP A 1 84 ? -16.633 2.441 12.930 1.00 98.38 84 ASP A O 1
ATOM 638 N N . GLN A 1 85 ? -17.165 0.351 12.313 1.00 98.38 85 GLN A N 1
ATOM 639 C CA . GLN A 1 85 ? -18.035 0.107 13.459 1.00 98.38 85 GLN A CA 1
ATOM 640 C C . GLN A 1 85 ? -17.272 0.218 14.787 1.00 98.38 85 GLN A C 1
ATOM 642 O O . GLN A 1 85 ? -17.792 0.778 15.756 1.00 98.38 85 GLN A O 1
ATOM 647 N N . LYS A 1 86 ? -16.040 -0.304 14.845 1.00 98.12 86 LYS A N 1
ATOM 648 C CA . LYS A 1 86 ? -15.194 -0.231 16.043 1.00 98.12 86 LYS A CA 1
ATOM 649 C C . LYS A 1 86 ? -14.735 1.191 16.333 1.00 98.12 86 LYS A C 1
ATOM 651 O O . LYS A 1 86 ? -14.848 1.615 17.479 1.00 98.12 86 LYS A O 1
ATOM 656 N N . VAL A 1 87 ? -14.308 1.947 15.326 1.00 98.25 87 VAL A N 1
ATOM 657 C CA . VAL A 1 87 ? -13.953 3.365 15.486 1.00 98.25 87 VAL A CA 1
ATOM 658 C C . VAL A 1 87 ? -15.151 4.164 16.006 1.00 98.25 87 VAL A C 1
ATOM 660 O O . VAL A 1 87 ? -15.028 4.852 17.017 1.00 98.25 87 VAL A O 1
ATOM 663 N N . ALA A 1 88 ? -16.337 3.989 15.417 1.00 98.19 88 ALA A N 1
ATOM 664 C CA . ALA A 1 88 ? -17.556 4.656 15.878 1.00 98.19 88 ALA A CA 1
ATOM 665 C C . ALA A 1 88 ? -17.976 4.235 17.302 1.00 98.19 88 ALA A C 1
ATOM 667 O O . ALA A 1 88 ? -18.585 5.011 18.041 1.00 98.19 88 ALA A O 1
ATOM 668 N N . GLN A 1 89 ? -17.687 2.994 17.709 1.00 98.12 89 GLN A N 1
ATOM 669 C CA . GLN A 1 89 ? -17.897 2.539 19.084 1.00 98.12 89 GLN A CA 1
ATOM 670 C C . GLN A 1 89 ? -16.936 3.243 20.053 1.00 98.12 89 GLN A C 1
ATOM 672 O O . GLN A 1 89 ? -17.387 3.751 21.075 1.00 98.12 89 GLN A O 1
ATOM 677 N N . LEU A 1 90 ? -15.640 3.299 19.728 1.00 97.50 90 LEU A N 1
ATOM 678 C CA . LEU A 1 90 ? -14.623 3.939 20.567 1.00 97.50 90 LEU A CA 1
ATOM 679 C C . LEU A 1 90 ? -14.901 5.436 20.748 1.00 97.50 90 LEU A C 1
ATOM 681 O O . LEU A 1 90 ? -14.877 5.923 21.875 1.00 97.50 90 LEU A O 1
ATOM 685 N N . GLN A 1 91 ? -15.267 6.137 19.672 1.00 97.31 91 GLN A N 1
ATOM 686 C CA . GLN A 1 91 ? -15.621 7.557 19.733 1.00 97.31 91 GLN A CA 1
ATOM 687 C C . GLN A 1 91 ? -16.835 7.816 20.632 1.00 97.31 91 GLN A C 1
ATOM 689 O O . GLN A 1 91 ? -16.783 8.687 21.495 1.00 97.31 91 GLN A O 1
ATOM 694 N N . ARG A 1 92 ? -17.910 7.023 20.506 1.00 97.56 92 ARG A N 1
ATOM 695 C CA . ARG A 1 92 ? -19.091 7.159 21.380 1.00 97.56 92 ARG A CA 1
ATOM 696 C C . ARG A 1 92 ? -18.762 6.908 22.850 1.00 97.56 92 ARG A C 1
ATOM 698 O O . ARG A 1 92 ? -19.260 7.629 23.717 1.00 97.56 92 ARG A O 1
ATOM 705 N N . SER A 1 93 ? -17.924 5.911 23.133 1.00 96.25 93 SER A N 1
ATOM 706 C CA . SER A 1 93 ? -17.451 5.637 24.493 1.00 96.25 93 SER A CA 1
ATOM 707 C C . SER A 1 93 ? -16.638 6.807 25.052 1.00 96.25 93 SER A C 1
ATOM 709 O O . SER A 1 93 ? -16.840 7.183 26.204 1.00 96.25 93 SER A O 1
ATOM 711 N N . ALA A 1 94 ? -15.779 7.424 24.235 1.00 94.56 94 ALA A N 1
ATOM 712 C CA . ALA A 1 94 ? -14.989 8.589 24.625 1.00 94.56 94 ALA A CA 1
ATOM 713 C C . ALA A 1 94 ? -15.868 9.812 24.939 1.00 94.56 94 ALA A C 1
ATOM 715 O O . ALA A 1 94 ? -15.705 10.430 25.989 1.00 94.56 94 ALA A O 1
ATOM 716 N N . THR A 1 95 ? -16.857 10.119 24.091 1.00 94.56 95 THR A N 1
ATOM 717 C CA . THR A 1 95 ? -17.803 11.225 24.333 1.00 94.56 95 THR A CA 1
ATOM 718 C C . THR A 1 95 ? -18.643 10.995 25.591 1.00 94.56 95 THR A C 1
ATOM 720 O O . THR A 1 95 ? -18.858 11.916 26.376 1.00 94.56 95 THR A O 1
ATOM 723 N N . SER A 1 96 ? -19.082 9.754 25.823 1.00 94.06 96 SER A N 1
ATOM 724 C CA . SER A 1 96 ? -19.862 9.403 27.017 1.00 94.06 96 SER A CA 1
ATOM 725 C C . SER A 1 96 ? -19.037 9.537 28.302 1.00 94.06 96 SER A C 1
ATOM 727 O O . SER A 1 96 ? -19.557 9.969 29.329 1.00 94.06 96 SER A O 1
ATOM 729 N N . ALA A 1 97 ? -17.747 9.188 28.252 1.00 90.75 97 ALA A N 1
ATOM 730 C CA . ALA A 1 97 ? -16.832 9.359 29.376 1.00 90.75 97 ALA A CA 1
ATOM 731 C C . ALA A 1 97 ? -16.571 10.842 29.686 1.00 90.75 97 ALA A C 1
ATOM 733 O O . ALA A 1 97 ? -16.587 11.222 30.854 1.00 90.75 97 ALA A O 1
ATOM 734 N N . ALA A 1 98 ? -16.404 11.680 28.656 1.00 89.44 98 ALA A N 1
ATOM 735 C CA . ALA A 1 98 ? -16.228 13.122 28.827 1.00 89.44 98 ALA A CA 1
ATOM 736 C C . ALA A 1 98 ? -17.448 13.769 29.509 1.00 89.44 98 ALA A C 1
ATOM 738 O O . ALA A 1 98 ? -17.303 14.425 30.535 1.00 89.44 98 ALA A O 1
ATOM 739 N N . SER A 1 99 ? -18.661 13.476 29.024 1.00 89.88 99 SER A N 1
ATOM 740 C CA . SER A 1 99 ? -19.898 14.034 29.593 1.00 89.88 99 SER A CA 1
ATOM 741 C C . SER A 1 99 ? -20.144 13.620 31.052 1.00 89.88 99 SER A C 1
ATOM 743 O O . SER A 1 99 ? -20.727 14.387 31.819 1.00 89.88 99 SER A O 1
ATOM 745 N N . ARG A 1 100 ? -19.690 12.428 31.465 1.00 87.31 100 ARG A N 1
ATOM 746 C CA . ARG A 1 100 ? -19.815 11.979 32.860 1.00 87.31 100 ARG A CA 1
ATOM 747 C C . ARG A 1 100 ? -18.932 12.791 33.814 1.00 87.31 100 ARG A C 1
ATOM 749 O O . ARG A 1 100 ? -19.342 13.014 34.950 1.00 87.31 100 ARG A O 1
ATOM 756 N N . ASN A 1 101 ? -17.756 13.225 33.372 1.00 80.06 101 ASN A N 1
ATOM 757 C CA . ASN A 1 101 ? -16.828 13.977 34.218 1.00 80.06 101 ASN A CA 1
ATOM 758 C C . ASN A 1 101 ? -17.297 15.424 34.445 1.00 80.06 101 ASN A C 1
ATOM 760 O O . ASN A 1 101 ? -17.140 15.949 35.546 1.00 80.06 101 ASN A O 1
ATOM 764 N N . ASP A 1 102 ? -17.962 16.032 33.460 1.00 75.81 102 ASP A N 1
ATOM 765 C CA . ASP A 1 102 ? -18.532 17.379 33.607 1.00 75.81 102 ASP A CA 1
ATOM 766 C C . ASP A 1 102 ? -19.684 17.416 34.624 1.00 75.81 102 ASP A C 1
ATOM 768 O O . ASP A 1 102 ? -19.798 18.352 35.413 1.00 75.81 102 ASP A O 1
ATOM 772 N N . ALA A 1 103 ? -20.506 16.363 34.675 1.00 70.38 103 ALA A N 1
ATOM 773 C CA . ALA A 1 103 ? -21.639 16.293 35.598 1.00 70.38 103 ALA A CA 1
ATOM 774 C C . ALA A 1 103 ? -21.227 16.150 37.077 1.00 70.38 103 ALA A C 1
ATOM 776 O O . ALA A 1 103 ? -21.951 16.601 37.960 1.00 70.38 103 ALA A O 1
ATOM 777 N N . VAL A 1 104 ? -20.070 15.542 37.366 1.00 69.75 104 VAL A N 1
ATOM 778 C CA . VAL A 1 104 ? -19.606 15.291 38.747 1.00 69.75 104 VAL A CA 1
ATOM 779 C C . VAL A 1 104 ? -18.974 16.533 39.386 1.00 69.75 104 VAL A C 1
ATOM 781 O O . VAL A 1 104 ? -18.909 16.629 40.609 1.00 69.75 104 VAL A O 1
ATOM 784 N N . THR A 1 105 ? -18.585 17.527 38.587 1.00 61.00 105 THR A N 1
ATOM 785 C CA . THR A 1 105 ? -17.920 18.742 39.089 1.00 61.00 105 THR A CA 1
ATOM 786 C C . THR A 1 105 ? -18.911 19.887 39.374 1.00 61.00 105 THR A C 1
ATOM 788 O O . THR A 1 105 ? -18.518 20.942 39.859 1.00 61.00 105 THR A O 1
ATOM 791 N N . GLY A 1 106 ? -20.210 19.689 39.107 1.00 59.94 106 GLY A N 1
ATOM 792 C CA . GLY A 1 106 ? -21.246 20.726 39.222 1.00 59.94 106 GLY A CA 1
ATOM 793 C C . GLY A 1 106 ? -22.088 20.728 40.506 1.00 59.94 106 GLY A C 1
ATOM 794 O O . GLY A 1 106 ? -22.926 21.613 40.658 1.00 59.94 106 GLY A O 1
ATOM 795 N N . THR A 1 107 ? -21.924 19.766 41.422 1.00 58.72 107 THR A N 1
ATOM 796 C CA . THR A 1 107 ? -22.912 19.535 42.503 1.00 58.72 107 THR A CA 1
ATOM 797 C C . THR A 1 107 ? -22.609 20.113 43.887 1.00 58.72 107 THR A C 1
ATOM 799 O O . THR A 1 107 ? -23.430 19.910 44.771 1.00 58.72 107 THR A O 1
ATOM 802 N N . ASP A 1 108 ? -21.536 20.887 44.093 1.00 54.09 108 ASP A N 1
ATOM 803 C CA . ASP A 1 108 ? -21.221 21.450 45.427 1.00 54.09 108 ASP A CA 1
ATOM 804 C C . ASP A 1 108 ? -20.912 22.956 45.440 1.00 54.09 108 ASP A C 1
ATOM 806 O O . ASP A 1 108 ? -20.121 23.465 46.232 1.00 54.09 108 ASP A O 1
ATOM 810 N N . THR A 1 109 ? -21.582 23.737 44.592 1.00 56.84 109 THR A N 1
ATOM 811 C CA . THR A 1 109 ? -21.586 25.203 44.754 1.00 56.84 109 THR A CA 1
ATOM 812 C C . THR A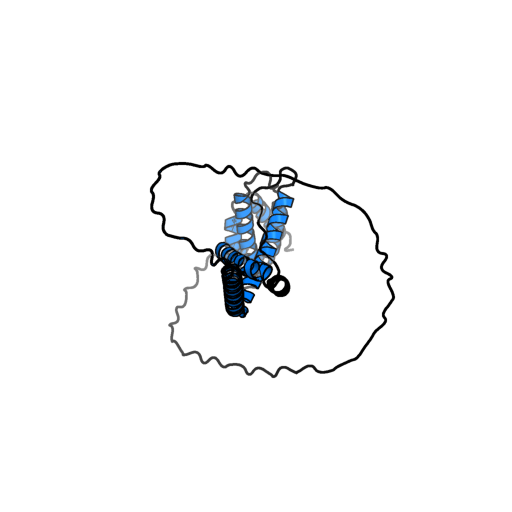 1 109 ? -22.996 25.766 44.655 1.00 56.84 109 THR A C 1
ATOM 814 O O . THR A 1 109 ? -23.302 26.637 43.849 1.00 56.84 109 THR A O 1
ATOM 817 N N . CYS A 1 110 ? -23.874 25.297 45.546 1.00 53.69 110 CYS A N 1
ATOM 818 C CA . CYS A 1 110 ? -25.060 26.050 45.951 1.00 53.69 110 CYS A CA 1
ATOM 819 C C . CYS A 1 110 ? -24.624 27.228 46.844 1.00 53.69 110 CYS A C 1
ATOM 821 O O . CYS A 1 110 ? -24.902 27.264 48.041 1.00 53.69 110 CYS A O 1
ATOM 823 N N . VAL A 1 111 ? -23.898 28.193 46.275 1.00 53.75 111 VAL A N 1
ATOM 824 C CA . VAL A 1 111 ? -23.687 29.497 46.908 1.00 53.75 111 VAL A CA 1
ATOM 825 C C . VAL A 1 111 ? -24.742 30.434 46.344 1.00 53.75 111 VAL A C 1
ATOM 827 O O . VAL A 1 111 ? -24.714 30.800 45.173 1.00 53.75 111 VAL A O 1
ATOM 830 N N . LEU A 1 112 ? -25.693 30.780 47.213 1.00 57.66 112 LEU A N 1
ATOM 831 C CA . LEU A 1 112 ? -26.593 31.926 47.122 1.00 57.66 112 LEU A CA 1
ATOM 832 C C . LEU A 1 112 ? -25.968 33.086 46.328 1.00 57.66 112 LEU A C 1
ATOM 834 O O . LEU A 1 112 ? -25.168 33.842 46.873 1.00 57.66 112 LEU A O 1
ATOM 838 N N . SER A 1 113 ? -26.370 33.271 45.070 1.00 47.72 113 SER A N 1
ATOM 839 C CA . SER A 1 113 ? -26.132 34.523 44.351 1.00 47.72 113 SER A CA 1
ATOM 840 C C . SER A 1 113 ? -27.443 35.259 44.176 1.00 47.72 113 SER A C 1
ATOM 842 O O . SER A 1 113 ? -28.262 35.006 43.295 1.00 47.72 113 SER A O 1
ATOM 844 N N . ARG A 1 114 ? -27.616 36.155 45.141 1.00 50.16 114 ARG A N 1
ATOM 845 C CA . ARG A 1 114 ? -28.556 37.255 45.187 1.00 50.16 114 ARG A CA 1
ATOM 846 C C . ARG A 1 114 ? -28.251 38.195 44.018 1.00 50.16 114 ARG A C 1
ATOM 848 O O . ARG A 1 114 ? -27.124 38.642 43.855 1.00 50.16 114 ARG A O 1
ATOM 855 N N . GLN A 1 115 ? -29.296 38.448 43.248 1.00 55.47 115 GLN A N 1
ATOM 856 C CA . GLN A 1 115 ? -29.510 39.545 42.310 1.00 55.47 115 GLN A CA 1
ATOM 857 C C . GLN A 1 115 ? -28.625 40.779 42.589 1.00 55.47 115 GLN A C 1
ATOM 859 O O . GLN A 1 115 ? -28.778 41.424 43.627 1.00 55.47 115 GLN A O 1
ATOM 864 N N . HIS A 1 116 ? -27.738 41.113 41.652 1.00 43.38 116 HIS A N 1
ATOM 865 C CA . HIS A 1 116 ? -27.214 42.466 41.499 1.00 43.38 116 HIS A CA 1
ATOM 866 C C . HIS A 1 116 ? -27.035 42.742 40.003 1.00 43.38 116 HIS A C 1
ATOM 868 O O . HIS A 1 116 ? -26.147 42.189 39.355 1.00 43.38 116 HIS A O 1
ATOM 874 N N . ASP A 1 117 ? -27.945 43.551 39.466 1.00 52.19 117 ASP A N 1
ATOM 875 C CA . ASP A 1 117 ? -27.715 44.348 38.267 1.00 52.19 117 ASP A CA 1
ATOM 876 C C . ASP A 1 117 ? -26.489 45.234 38.503 1.00 52.19 117 ASP A C 1
ATOM 878 O O . ASP A 1 117 ? -26.405 45.864 39.555 1.00 52.19 117 ASP A O 1
ATOM 882 N N . ASP A 1 118 ? -25.551 45.272 37.559 1.00 48.88 118 ASP A N 1
ATOM 883 C CA . ASP A 1 118 ? -25.070 46.533 36.993 1.00 48.88 118 ASP A CA 1
ATOM 884 C C . ASP A 1 118 ? -24.092 46.303 35.835 1.00 48.88 118 ASP A C 1
ATOM 886 O O . ASP A 1 118 ? -23.327 45.339 35.773 1.00 48.88 118 ASP A O 1
ATOM 890 N N . ALA A 1 119 ? -24.174 47.226 34.885 1.00 53.50 119 ALA A N 1
ATOM 891 C CA . ALA A 1 119 ? -23.378 47.317 33.676 1.00 53.50 119 ALA A CA 1
ATOM 892 C C . ALA A 1 119 ? -21.895 47.601 33.959 1.00 53.50 119 ALA A C 1
ATOM 894 O O . ALA A 1 119 ? -21.597 48.442 34.801 1.00 53.50 119 ALA A O 1
ATOM 895 N N . GLN A 1 120 ? -20.981 47.049 33.148 1.00 44.06 120 GLN A N 1
ATOM 896 C CA . GLN A 1 120 ? -19.849 47.827 32.633 1.00 44.06 120 GLN A CA 1
ATOM 897 C C . GLN A 1 120 ? -19.073 47.161 31.489 1.00 44.06 120 GLN A C 1
ATOM 899 O O . GLN A 1 120 ? -19.009 45.949 31.315 1.00 44.06 120 GLN A O 1
ATOM 904 N N . THR A 1 121 ? -18.536 48.078 30.702 1.00 45.31 121 THR A N 1
ATOM 905 C CA . THR A 1 121 ? -17.836 48.061 29.425 1.00 45.31 121 THR A CA 1
ATOM 906 C C . THR A 1 121 ? -16.398 47.516 29.494 1.00 45.31 121 THR A C 1
ATOM 908 O O . THR A 1 121 ? -15.769 47.565 30.542 1.00 45.31 121 THR A O 1
ATOM 911 N N . ALA A 1 122 ? -15.865 47.211 28.302 1.00 46.16 122 ALA A N 1
ATOM 912 C CA . ALA A 1 122 ? -14.481 47.441 27.848 1.00 46.16 122 ALA A CA 1
ATOM 913 C C . ALA A 1 122 ? -13.419 46.314 27.946 1.00 46.16 122 ALA A C 1
ATOM 915 O O . ALA A 1 122 ? -12.992 45.892 29.011 1.00 46.16 122 ALA A O 1
ATOM 916 N N . GLU A 1 123 ? -12.949 45.970 26.738 1.00 44.12 123 GLU A N 1
ATOM 917 C CA . GLU A 1 123 ? -11.554 45.820 26.286 1.00 44.12 123 GLU A CA 1
ATOM 918 C C . GLU A 1 123 ? -10.658 44.655 26.758 1.00 44.12 123 GLU A C 1
ATOM 920 O O . GLU A 1 123 ? -10.203 44.566 27.888 1.00 44.12 123 GLU A O 1
ATOM 925 N N . GLY A 1 124 ? -10.282 43.835 25.765 1.00 50.06 124 GLY A N 1
ATOM 926 C CA . GLY A 1 124 ? -8.889 43.710 25.319 1.00 50.06 124 GLY A CA 1
ATOM 927 C C . GLY A 1 124 ? -7.888 43.035 26.255 1.00 50.06 124 GLY A C 1
ATOM 928 O O . GLY A 1 124 ? -7.182 43.711 26.989 1.00 50.06 124 GLY A O 1
ATOM 929 N N . VAL A 1 125 ? -7.680 41.724 26.085 1.00 46.00 125 VAL A N 1
ATOM 930 C CA . VAL A 1 125 ? -6.432 41.053 26.488 1.00 46.00 125 VAL A CA 1
ATOM 931 C C . VAL A 1 125 ? -6.006 40.055 25.410 1.00 46.00 125 VAL A C 1
ATOM 933 O O . VAL A 1 125 ? -6.665 39.054 25.135 1.00 46.00 125 VAL A O 1
ATOM 936 N N . THR A 1 126 ? -4.876 40.364 24.780 1.00 52.12 126 THR A N 1
ATOM 937 C CA . THR A 1 126 ? -4.085 39.493 23.915 1.00 52.12 126 THR A CA 1
ATOM 938 C C . THR A 1 126 ? -3.243 38.560 24.788 1.00 52.12 126 THR A C 1
ATOM 940 O O . THR A 1 126 ? -2.287 38.975 25.439 1.00 52.12 126 THR A O 1
ATOM 943 N N . GLY A 1 127 ? -3.602 37.276 24.819 1.00 40.84 127 GLY A N 1
ATOM 944 C CA . GLY A 1 127 ? -2.841 36.239 25.515 1.00 40.84 127 GLY A CA 1
ATOM 945 C C . GLY A 1 127 ? -1.716 35.683 24.644 1.00 40.84 127 GLY A C 1
ATOM 946 O O . GLY A 1 127 ? -1.943 34.808 23.815 1.00 40.84 127 GLY A O 1
ATOM 947 N N . SER A 1 128 ? -0.504 36.195 24.849 1.00 44.88 128 SER A N 1
ATOM 948 C CA . SER A 1 128 ? 0.758 35.645 24.346 1.00 44.88 128 SER A CA 1
ATOM 949 C C . SER A 1 128 ? 1.058 34.302 25.025 1.00 44.88 128 SER A C 1
ATOM 951 O O . SER A 1 128 ? 1.331 34.264 26.224 1.00 44.88 128 SER A O 1
ATOM 953 N N . TRP A 1 129 ? 1.029 33.194 24.281 1.00 58.56 129 TRP A N 1
ATOM 954 C CA . TRP A 1 129 ? 1.510 31.895 24.763 1.00 58.56 129 TRP A CA 1
ATOM 955 C C . TRP A 1 129 ? 3.026 31.804 24.604 1.00 58.56 129 TRP A C 1
ATOM 957 O O . TRP A 1 129 ? 3.552 31.512 23.530 1.00 58.56 129 TRP A O 1
ATOM 967 N N . SER A 1 130 ? 3.727 32.081 25.702 1.00 51.38 130 SER A N 1
ATOM 968 C CA . SER A 1 130 ? 5.164 31.869 25.817 1.00 51.38 130 SER A CA 1
ATOM 969 C C . SER A 1 130 ? 5.486 30.391 26.034 1.00 51.38 130 SER A C 1
ATOM 971 O O . SER A 1 130 ? 4.961 29.722 26.921 1.00 51.38 130 SER A O 1
ATOM 973 N N . LYS A 1 131 ? 6.389 29.937 25.174 1.00 47.00 131 LYS A N 1
ATOM 974 C CA . LYS A 1 131 ? 7.114 28.672 25.122 1.00 47.00 131 LYS A CA 1
ATOM 975 C C . LYS A 1 131 ? 7.957 28.469 26.389 1.00 47.00 131 LYS A C 1
ATOM 977 O O . LYS A 1 131 ? 8.764 29.336 26.713 1.00 47.00 131 LYS A O 1
ATOM 982 N N . SER A 1 132 ? 7.829 27.310 27.033 1.00 52.88 132 SER A N 1
ATOM 983 C CA . SER A 1 132 ? 8.799 26.828 28.023 1.00 52.88 132 SER A CA 1
ATOM 984 C C . SER A 1 132 ? 9.398 25.516 27.532 1.00 52.88 132 SER A C 1
ATOM 986 O O . SER A 1 132 ? 8.779 24.457 27.601 1.00 52.88 132 SER A O 1
ATOM 988 N N . ASP A 1 133 ? 10.600 25.657 26.983 1.00 50.59 133 ASP A N 1
ATOM 989 C CA . ASP A 1 133 ? 11.591 24.616 26.731 1.00 50.59 133 ASP A CA 1
ATOM 990 C C . ASP A 1 133 ? 12.107 24.092 28.078 1.00 50.59 133 ASP A C 1
ATOM 992 O O . ASP A 1 133 ? 12.517 24.879 28.934 1.00 50.59 133 ASP A O 1
ATOM 996 N N . SER A 1 134 ? 12.087 22.778 28.295 1.00 51.81 134 SER A N 1
ATOM 997 C CA . SER A 1 134 ? 12.785 22.128 29.413 1.00 51.81 134 SER A CA 1
ATOM 998 C C . SER A 1 134 ? 13.064 20.665 29.065 1.00 51.81 134 SER A C 1
ATOM 1000 O O . SER A 1 134 ? 12.240 19.782 29.298 1.00 51.81 134 SER A O 1
ATOM 1002 N N . LEU A 1 135 ? 14.246 20.427 28.494 1.00 56.50 135 LEU A N 1
ATOM 1003 C CA . LEU A 1 135 ? 14.938 19.136 28.522 1.00 56.50 135 LEU A CA 1
ATOM 1004 C C . LEU A 1 135 ? 15.332 18.789 29.966 1.00 56.50 135 LEU A C 1
ATOM 1006 O O . LEU A 1 135 ? 15.686 19.682 30.740 1.00 56.50 135 LEU A O 1
ATOM 1010 N N . PRO A 1 136 ? 15.393 17.491 30.293 1.00 56.97 136 PRO A N 1
ATOM 1011 C CA . PRO A 1 136 ? 16.634 17.010 30.884 1.00 56.97 136 PRO A CA 1
ATOM 1012 C C . PRO A 1 136 ? 17.145 15.725 30.224 1.00 56.97 136 PRO A C 1
ATOM 1014 O O . PRO A 1 136 ? 16.460 14.706 30.135 1.00 56.97 136 PRO A O 1
ATOM 1017 N N . GLU A 1 137 ? 18.408 15.810 29.813 1.00 48.59 137 GLU A N 1
ATOM 1018 C CA . GLU A 1 137 ? 19.357 14.707 29.687 1.00 48.59 137 GLU A CA 1
ATOM 1019 C C . GLU A 1 137 ? 19.358 13.848 30.956 1.00 48.59 137 GLU A C 1
ATOM 1021 O O . GLU A 1 137 ? 19.675 14.352 32.028 1.00 48.59 137 GLU A O 1
ATOM 1026 N N . HIS A 1 138 ? 19.089 12.548 30.824 1.00 42.28 138 HIS A N 1
ATOM 1027 C CA . HIS A 1 138 ? 19.651 11.524 31.704 1.00 42.28 138 HIS A CA 1
ATOM 1028 C C . HIS A 1 138 ? 19.697 10.168 30.985 1.00 42.28 138 HIS A C 1
ATOM 1030 O O . HIS A 1 138 ? 18.693 9.490 30.790 1.00 42.28 138 HIS A O 1
ATOM 1036 N N . ALA A 1 139 ? 20.912 9.756 30.647 1.00 45.59 139 ALA A N 1
ATOM 1037 C CA . ALA A 1 139 ? 21.359 8.368 30.593 1.00 45.59 139 ALA A CA 1
ATOM 1038 C C . ALA A 1 139 ? 22.742 8.335 31.284 1.00 45.59 139 ALA A C 1
ATOM 1040 O O . ALA A 1 139 ? 23.333 9.406 31.445 1.00 45.59 139 ALA A O 1
ATOM 1041 N N . PRO A 1 140 ? 23.316 7.180 31.668 1.00 61.47 140 PRO A N 1
ATOM 1042 C CA . PRO A 1 140 ? 22.863 5.804 31.452 1.00 61.47 140 PRO A CA 1
ATOM 1043 C C . PRO A 1 140 ? 22.882 4.958 32.747 1.00 61.47 140 PRO A C 1
ATOM 1045 O O . PRO A 1 140 ? 23.396 5.400 33.768 1.00 61.47 140 PRO A O 1
ATOM 1048 N N . SER A 1 141 ? 22.364 3.723 32.690 1.00 41.41 141 SER A N 1
ATOM 1049 C CA . SER A 1 141 ? 22.897 2.529 33.390 1.00 41.41 141 SER A CA 1
ATOM 1050 C C . SER A 1 141 ? 21.789 1.553 33.795 1.00 41.41 141 SER A C 1
ATOM 1052 O O . SER A 1 141 ? 20.996 1.831 34.690 1.00 41.41 141 SER A O 1
ATOM 1054 N N . SER A 1 142 ? 21.791 0.361 33.202 1.00 45.59 142 SER A N 1
ATOM 1055 C CA . SER A 1 142 ? 22.011 -0.888 33.949 1.00 45.59 142 SER A CA 1
ATOM 1056 C C . SER A 1 142 ? 21.786 -2.086 33.042 1.00 45.59 142 SER A C 1
ATOM 1058 O O . SER A 1 142 ? 20.745 -2.229 32.403 1.00 45.59 142 SER A O 1
ATOM 1060 N N . GLY A 1 143 ? 22.801 -2.943 32.997 1.00 45.44 143 GLY A N 1
ATOM 1061 C CA . GLY A 1 143 ? 22.746 -4.231 32.335 1.00 45.44 143 GLY A CA 1
ATOM 1062 C C . GLY A 1 143 ? 21.786 -5.184 33.038 1.00 45.44 143 GLY A C 1
ATOM 1063 O O . GLY A 1 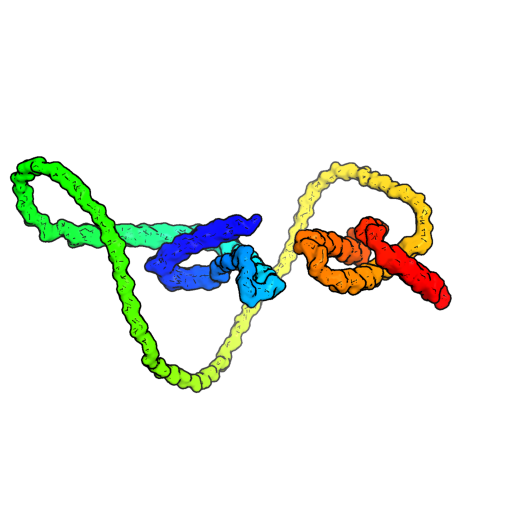143 ? 21.695 -5.221 34.263 1.00 45.44 143 GLY A O 1
ATOM 1064 N N . VAL A 1 144 ? 21.118 -6.002 32.234 1.00 46.28 144 VAL A N 1
ATOM 1065 C CA . VAL A 1 144 ? 20.459 -7.217 32.697 1.00 46.28 144 VAL A CA 1
ATOM 1066 C C . VAL A 1 144 ? 21.016 -8.361 31.867 1.00 46.28 144 VAL A C 1
ATOM 1068 O O . VAL A 1 144 ? 20.725 -8.500 30.681 1.00 46.28 144 VAL A O 1
ATOM 1071 N N . SER A 1 145 ? 21.854 -9.166 32.513 1.00 49.72 145 SER A N 1
ATOM 1072 C CA . SER A 1 145 ? 22.233 -10.493 32.048 1.00 49.72 145 SER A CA 1
ATOM 1073 C C . SER A 1 145 ? 20.987 -11.374 32.033 1.00 49.72 145 SER A C 1
ATOM 1075 O O . SER A 1 145 ? 20.412 -11.640 33.087 1.00 49.72 145 SER A O 1
ATOM 1077 N N . VAL A 1 146 ? 20.580 -11.849 30.856 1.00 48.97 146 VAL A N 1
ATOM 1078 C CA . VAL A 1 146 ? 19.583 -12.916 30.744 1.00 48.97 146 VAL A CA 1
ATOM 1079 C C . VAL A 1 146 ? 20.298 -14.217 30.409 1.00 48.97 146 VAL A C 1
ATOM 1081 O O . VAL A 1 146 ? 20.956 -14.365 29.382 1.00 48.97 146 VAL A O 1
ATOM 1084 N N . LEU A 1 147 ? 20.167 -15.137 31.355 1.00 48.31 147 LEU A N 1
ATOM 1085 C CA . LEU A 1 147 ? 20.598 -16.523 31.346 1.00 48.31 147 LEU A CA 1
ATOM 1086 C C . LEU A 1 147 ? 19.891 -17.280 30.200 1.00 48.31 147 LEU A C 1
ATOM 1088 O O . LEU A 1 147 ? 18.670 -17.432 30.222 1.00 48.31 147 LEU A O 1
ATOM 1092 N N . LEU A 1 148 ? 20.637 -17.766 29.206 1.00 49.56 148 LEU A N 1
ATOM 1093 C CA . LEU A 1 148 ? 20.125 -18.700 28.196 1.00 49.56 148 LEU A CA 1
ATOM 1094 C C . LEU A 1 148 ? 20.217 -20.129 28.747 1.00 49.56 148 LEU A C 1
ATOM 1096 O O . LEU A 1 148 ? 21.301 -20.703 28.826 1.00 49.56 148 LEU A O 1
ATOM 1100 N N . GLY A 1 149 ? 19.076 -20.694 29.139 1.00 49.94 149 GLY A N 1
ATOM 1101 C CA . GLY A 1 149 ? 18.917 -22.128 29.385 1.00 49.94 149 GLY A CA 1
ATOM 1102 C C . GLY A 1 149 ? 18.373 -22.836 28.134 1.00 49.94 149 GLY A C 1
ATOM 1103 O O . GLY A 1 149 ? 17.488 -22.284 27.477 1.00 49.94 149 GLY A O 1
ATOM 1104 N N . PRO A 1 150 ? 18.859 -24.040 27.781 1.00 59.41 150 PRO A N 1
ATOM 1105 C CA . PRO A 1 150 ? 18.362 -24.790 26.634 1.00 59.41 150 PRO A CA 1
ATOM 1106 C C . PRO A 1 150 ? 17.072 -25.531 27.006 1.00 59.41 150 PRO A C 1
ATOM 1108 O O . PRO A 1 150 ? 17.080 -26.441 27.834 1.00 59.41 150 PRO A O 1
ATOM 1111 N N . VAL A 1 151 ? 15.955 -25.165 26.376 1.00 50.31 151 VAL A N 1
ATOM 1112 C CA . VAL A 1 151 ? 14.719 -25.955 26.430 1.00 50.31 151 VAL A CA 1
ATOM 1113 C C . VAL A 1 151 ? 14.665 -26.860 25.206 1.00 50.31 151 VAL A C 1
ATOM 1115 O O . VAL A 1 151 ? 14.375 -26.440 24.088 1.00 50.31 151 VAL A O 1
ATOM 1118 N N . THR A 1 152 ? 14.963 -28.130 25.452 1.00 55.38 152 THR A N 1
ATOM 1119 C CA . THR A 1 152 ? 14.654 -29.254 24.573 1.00 55.38 152 THR A CA 1
ATOM 1120 C C . THR A 1 152 ? 13.162 -29.542 24.687 1.00 55.38 152 THR A C 1
ATOM 1122 O O . THR A 1 152 ? 12.683 -29.916 25.757 1.00 55.38 152 THR A O 1
ATOM 1125 N N . THR A 1 153 ? 12.399 -29.387 23.607 1.00 42.56 153 THR A N 1
ATOM 1126 C CA . THR A 1 153 ? 11.067 -30.002 23.515 1.00 42.56 153 THR A CA 1
ATOM 1127 C C . THR A 1 153 ? 10.702 -30.299 22.063 1.00 42.56 153 THR A C 1
ATOM 1129 O O . THR A 1 153 ? 10.571 -29.423 21.217 1.00 42.56 153 THR A O 1
ATOM 1132 N N . SER A 1 154 ? 10.552 -31.588 21.794 1.00 44.84 154 SER A N 1
ATOM 1133 C CA . SER A 1 154 ? 9.891 -32.224 20.653 1.00 44.84 154 SER A CA 1
ATOM 1134 C C . SER A 1 154 ? 9.172 -33.452 21.217 1.00 44.84 154 SER A C 1
ATOM 1136 O O . SER A 1 154 ? 9.642 -33.977 22.229 1.00 44.84 154 SER A O 1
ATOM 1138 N N . PRO A 1 155 ? 8.168 -34.038 20.544 1.00 57.34 155 PRO A N 1
ATOM 1139 C CA . PRO A 1 155 ? 7.136 -33.500 19.650 1.00 57.34 155 PRO A CA 1
ATOM 1140 C C . PRO A 1 155 ? 5.721 -33.814 20.224 1.00 57.34 155 PRO A C 1
ATOM 1142 O O . PRO A 1 155 ? 5.613 -34.311 21.346 1.00 57.34 155 PRO A O 1
ATOM 1145 N N . PRO A 1 156 ? 4.617 -33.559 19.491 1.00 53.66 156 PRO A N 1
ATOM 1146 C CA . PRO A 1 156 ? 3.959 -34.727 18.896 1.00 53.66 156 PRO A CA 1
ATOM 1147 C C . PRO A 1 156 ? 3.356 -34.502 17.501 1.00 53.66 156 PRO A C 1
ATOM 1149 O O . PRO A 1 156 ? 2.992 -33.401 17.091 1.00 53.66 156 PRO A O 1
ATOM 1152 N N . ALA A 1 157 ? 3.243 -35.621 16.791 1.00 49.28 157 ALA A N 1
ATOM 1153 C CA . ALA A 1 157 ? 2.622 -35.780 15.490 1.00 49.28 157 ALA A CA 1
ATOM 1154 C C . ALA A 1 157 ? 1.084 -35.778 15.565 1.00 49.28 157 ALA A C 1
ATOM 1156 O O . ALA A 1 157 ? 0.509 -36.545 16.329 1.00 49.28 157 ALA A O 1
ATOM 1157 N N . HIS A 1 158 ? 0.439 -35.015 14.678 1.00 47.94 158 HIS A N 1
ATOM 1158 C CA . HIS A 1 158 ? -0.942 -35.207 14.211 1.00 47.94 158 HIS A CA 1
ATOM 1159 C C . HIS A 1 158 ? -0.964 -34.768 12.732 1.00 47.94 158 HIS A C 1
ATOM 1161 O O . HIS A 1 158 ? -0.650 -33.625 12.426 1.00 47.94 158 HIS A O 1
ATOM 1167 N N . SER A 1 159 ? -1.014 -35.675 11.750 1.00 42.84 159 SER A N 1
ATOM 1168 C CA . SER A 1 159 ? -2.210 -36.350 11.209 1.00 42.84 159 SER A CA 1
ATOM 1169 C C . SER A 1 159 ? -3.414 -35.432 10.997 1.00 42.84 159 SER A C 1
ATOM 1171 O O . SER A 1 159 ? -4.178 -35.195 11.924 1.00 42.84 159 SER A O 1
ATOM 1173 N N . CYS A 1 160 ? -3.567 -34.935 9.765 1.00 38.94 160 CYS A N 1
ATOM 1174 C CA . CYS A 1 160 ? -4.699 -35.207 8.861 1.00 38.94 160 CYS A CA 1
ATOM 1175 C C . CYS A 1 160 ? -4.791 -34.104 7.796 1.00 38.94 160 CYS A C 1
ATOM 1177 O O . CYS A 1 160 ? -5.215 -32.985 8.068 1.00 38.94 160 CYS A O 1
ATOM 1179 N N . SER A 1 161 ? -4.407 -34.445 6.564 1.00 45.34 161 SER A N 1
ATOM 1180 C CA . SER A 1 161 ? -4.762 -33.681 5.365 1.00 45.34 161 SER A CA 1
ATOM 1181 C C . SER A 1 161 ? -6.206 -33.998 4.970 1.00 45.34 161 SER A C 1
ATOM 1183 O O . SER A 1 161 ? -6.537 -35.180 4.872 1.00 45.34 161 SER A O 1
ATOM 1185 N N . PRO A 1 162 ? -7.057 -33.007 4.670 1.00 58.00 162 PRO A N 1
ATOM 1186 C CA . PRO A 1 162 ? -8.242 -33.244 3.866 1.00 58.00 162 PRO A CA 1
ATOM 1187 C C . PRO A 1 162 ? -7.884 -33.146 2.377 1.00 58.00 162 PRO A C 1
ATOM 1189 O O . PRO A 1 162 ? -7.459 -32.107 1.875 1.00 58.00 162 PRO A O 1
ATOM 1192 N N . THR A 1 163 ? -8.072 -34.262 1.680 1.00 57.06 163 THR A N 1
ATOM 1193 C CA . THR A 1 163 ? -8.122 -34.385 0.221 1.00 57.06 163 THR A CA 1
ATOM 1194 C C . THR A 1 163 ? -9.130 -33.390 -0.371 1.00 57.06 163 THR A C 1
ATOM 1196 O O . THR A 1 163 ? -10.308 -33.460 -0.013 1.00 57.06 163 THR A O 1
ATOM 1199 N N . PRO A 1 164 ? -8.742 -32.489 -1.290 1.00 54.94 164 PRO A N 1
ATOM 1200 C CA . PRO A 1 164 ? -9.714 -31.733 -2.065 1.00 54.94 164 PRO A CA 1
ATOM 1201 C C . PRO A 1 164 ? -10.319 -32.622 -3.161 1.00 54.94 164 PRO A C 1
ATOM 1203 O O . PRO A 1 164 ? -9.613 -33.308 -3.900 1.00 54.94 164 PRO A O 1
ATOM 1206 N N . ALA A 1 165 ? -11.650 -32.621 -3.223 1.00 63.12 165 ALA A N 1
ATOM 1207 C CA . ALA A 1 165 ? -12.458 -33.350 -4.193 1.00 63.12 165 ALA A CA 1
ATOM 1208 C C . ALA A 1 165 ? -12.165 -32.921 -5.650 1.00 63.12 165 ALA A C 1
ATOM 1210 O O . ALA A 1 165 ? -11.795 -31.767 -5.887 1.00 63.12 165 ALA A O 1
ATOM 1211 N N . PRO A 1 166 ? -12.363 -33.814 -6.639 1.00 60.25 166 PRO A N 1
ATOM 1212 C CA . PRO A 1 166 ? -12.221 -33.475 -8.048 1.00 60.25 166 PRO A CA 1
ATOM 1213 C C . PRO A 1 166 ? -13.309 -32.483 -8.473 1.00 60.25 166 PRO A C 1
ATOM 1215 O O . PRO A 1 166 ? -14.505 -32.738 -8.338 1.00 60.25 166 PRO A O 1
ATOM 1218 N N . VAL A 1 167 ? -12.873 -31.339 -8.995 1.00 59.34 167 VAL A N 1
ATOM 1219 C CA . VAL A 1 167 ? -13.737 -30.313 -9.577 1.00 59.34 167 VAL A CA 1
ATOM 1220 C C . VAL A 1 167 ? -14.249 -30.835 -10.920 1.00 59.34 167 VAL A C 1
ATOM 1222 O O . VAL A 1 167 ? -13.471 -31.103 -11.833 1.00 59.34 167 VAL A O 1
ATOM 1225 N N . THR A 1 168 ? -15.562 -31.006 -11.032 1.00 61.62 168 THR A N 1
ATOM 1226 C CA . THR A 1 168 ? -16.2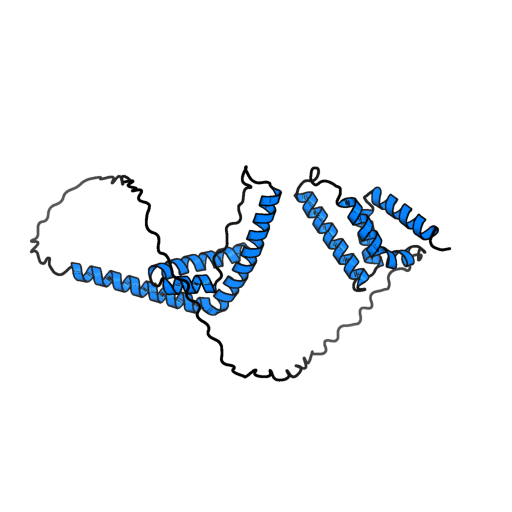52 -31.296 -12.293 1.00 61.62 168 THR A CA 1
ATOM 1227 C C . THR A 1 168 ? -16.074 -30.132 -13.275 1.00 61.62 168 THR A C 1
ATOM 1229 O O . THR A 1 168 ? -16.253 -28.981 -12.864 1.00 61.62 168 THR A O 1
ATOM 1232 N N . PRO A 1 169 ? -15.769 -30.378 -14.561 1.00 58.69 169 PRO A N 1
ATOM 1233 C CA . PRO A 1 169 ? -15.687 -29.315 -15.552 1.00 58.69 169 PRO A CA 1
ATOM 1234 C C . PRO A 1 169 ? -17.070 -28.694 -15.783 1.00 58.69 169 PRO A C 1
ATOM 1236 O O . PRO A 1 169 ? -18.029 -29.371 -16.152 1.00 58.69 169 PRO A O 1
ATOM 1239 N N . ILE A 1 170 ? -17.157 -27.383 -15.563 1.00 54.81 170 ILE A N 1
ATOM 1240 C CA . ILE A 1 170 ? -18.286 -26.547 -15.968 1.00 54.81 170 ILE A CA 1
ATOM 1241 C C . ILE A 1 170 ? -18.310 -26.544 -17.499 1.00 54.81 170 ILE A C 1
ATOM 1243 O O . ILE A 1 170 ? -17.405 -26.007 -18.136 1.00 54.81 170 ILE A O 1
ATOM 1247 N N . SER A 1 171 ? -19.332 -27.168 -18.085 1.00 42.50 171 SER A N 1
ATOM 1248 C CA . SER A 1 171 ? -19.654 -26.989 -19.501 1.00 42.50 171 SER A CA 1
ATOM 1249 C C . SER A 1 171 ? -20.249 -25.595 -19.667 1.00 42.50 171 SER A C 1
ATOM 1251 O O . SER A 1 171 ? -21.350 -25.321 -19.193 1.00 42.50 171 SER A O 1
ATOM 1253 N N . LEU A 1 172 ? -19.470 -24.700 -20.270 1.00 44.91 172 LEU A N 1
ATOM 1254 C CA . LEU A 1 172 ? -19.932 -23.392 -20.710 1.00 44.91 172 LEU A CA 1
ATOM 1255 C C . LEU A 1 172 ? -20.656 -23.599 -22.046 1.00 44.91 172 LEU A C 1
ATOM 1257 O O . LEU A 1 172 ? -20.020 -23.736 -23.089 1.00 44.91 172 LEU A O 1
ATOM 1261 N N . ASP A 1 173 ? -21.980 -23.687 -21.988 1.00 42.75 173 ASP A N 1
ATOM 1262 C CA . ASP A 1 173 ? -22.841 -23.654 -23.168 1.00 42.75 173 ASP A CA 1
ATOM 1263 C C . ASP A 1 173 ? -22.829 -22.214 -23.710 1.00 42.75 173 ASP A C 1
ATOM 1265 O O . ASP A 1 173 ? -23.298 -21.277 -23.054 1.00 42.75 173 ASP A O 1
ATOM 1269 N N . LEU A 1 174 ? -22.158 -22.021 -24.847 1.00 43.78 174 LEU A N 1
ATOM 1270 C CA . LEU A 1 174 ? -22.027 -20.740 -25.533 1.00 43.78 174 LEU A CA 1
ATOM 1271 C C . LEU A 1 174 ? -23.101 -20.683 -26.631 1.00 43.78 174 LEU A C 1
ATOM 1273 O O . LEU A 1 174 ? -23.103 -21.564 -27.492 1.00 43.78 174 LEU A O 1
ATOM 1277 N N . PRO A 1 175 ? -23.993 -19.677 -26.653 1.00 58.28 175 PRO A N 1
ATOM 1278 C CA . PRO A 1 175 ? -24.969 -19.561 -27.723 1.00 58.28 175 PRO A CA 1
ATOM 1279 C C . PRO A 1 175 ? -24.286 -19.224 -29.053 1.00 58.28 175 PRO A C 1
ATOM 1281 O O . PRO A 1 175 ? -23.483 -18.294 -29.154 1.00 58.28 175 PRO A O 1
ATOM 1284 N N . ASP A 1 176 ? -24.659 -20.011 -30.057 1.00 42.78 176 ASP A N 1
ATOM 1285 C CA . ASP A 1 176 ? -24.299 -19.924 -31.466 1.00 42.78 176 ASP A CA 1
ATOM 1286 C C . ASP A 1 176 ? -24.697 -18.557 -32.047 1.00 42.78 176 ASP A C 1
ATOM 1288 O O . ASP A 1 176 ? -25.850 -18.302 -32.405 1.00 42.78 176 ASP A O 1
ATOM 1292 N N . ALA A 1 177 ? -23.736 -17.634 -32.082 1.00 41.22 177 ALA A N 1
ATOM 1293 C CA . ALA A 1 177 ? -23.847 -16.383 -32.813 1.00 41.22 177 ALA A CA 1
ATOM 1294 C C . ALA A 1 177 ? -23.128 -16.555 -34.152 1.00 41.22 177 ALA A C 1
ATOM 1296 O O . ALA A 1 177 ? -21.913 -16.381 -34.258 1.00 41.22 177 ALA A O 1
ATOM 1297 N N . ALA A 1 178 ? -23.911 -16.893 -35.174 1.00 52.62 178 ALA A N 1
ATOM 1298 C CA . ALA A 1 178 ? -23.508 -16.881 -36.569 1.00 52.62 178 ALA A CA 1
ATOM 1299 C C . ALA A 1 178 ? -22.913 -15.511 -36.945 1.00 52.62 178 ALA A C 1
ATOM 1301 O O . ALA A 1 178 ? -23.631 -14.523 -37.113 1.00 52.62 178 ALA A O 1
ATOM 1302 N N . VAL A 1 179 ? -21.589 -15.461 -37.089 1.00 47.06 179 VAL A N 1
ATOM 1303 C CA . VAL A 1 179 ? -20.862 -14.328 -37.667 1.00 47.06 179 VAL A CA 1
ATOM 1304 C C . VAL A 1 179 ? -20.121 -14.823 -38.904 1.00 47.06 179 VAL A C 1
ATOM 1306 O O . VAL A 1 179 ? -19.344 -15.773 -38.856 1.00 47.06 179 VAL A O 1
ATOM 1309 N N . SER A 1 180 ? -20.429 -14.169 -40.022 1.00 56.53 180 SER A N 1
ATOM 1310 C CA . SER A 1 180 ? -19.957 -14.431 -41.379 1.00 56.53 180 SER A CA 1
ATOM 1311 C C . SER A 1 180 ? -18.442 -14.645 -41.514 1.00 56.53 180 SER A C 1
ATOM 1313 O O . SER A 1 180 ? -17.660 -13.952 -40.857 1.00 56.53 180 SER A O 1
ATOM 1315 N N . PRO A 1 181 ? -18.001 -15.495 -42.461 1.00 45.59 181 PRO A N 1
ATOM 1316 C CA . PRO A 1 181 ? -16.593 -15.638 -42.796 1.00 45.59 181 PRO A CA 1
ATOM 1317 C C . PRO A 1 181 ? -16.111 -14.414 -43.586 1.00 45.59 181 PRO A C 1
ATOM 1319 O O . PRO A 1 181 ? -16.291 -14.322 -44.798 1.00 45.59 181 PRO A O 1
ATOM 1322 N N . PHE A 1 182 ? -15.463 -13.467 -42.909 1.00 38.91 182 PHE A N 1
ATOM 1323 C CA . PHE A 1 182 ? -14.530 -12.566 -43.579 1.00 38.91 182 PHE A CA 1
ATOM 1324 C C . PHE A 1 182 ? -13.205 -13.307 -43.748 1.00 38.91 182 PHE A C 1
ATOM 1326 O O . PHE A 1 182 ? -12.394 -13.376 -42.831 1.00 38.91 182 PHE A O 1
ATOM 1333 N N . THR A 1 183 ? -12.995 -13.881 -44.928 1.00 40.25 183 THR A N 1
ATOM 1334 C CA . THR A 1 183 ? -11.670 -14.287 -45.407 1.00 40.25 183 THR A CA 1
ATOM 1335 C C . THR A 1 183 ? -10.833 -13.029 -45.661 1.00 40.25 183 THR A C 1
ATOM 1337 O O . THR A 1 183 ? -11.157 -12.285 -46.593 1.00 40.25 183 THR A O 1
ATOM 1340 N N . PRO A 1 184 ? -9.771 -12.744 -44.881 1.00 45.12 184 PRO A N 1
ATOM 1341 C CA . PRO A 1 184 ? -8.817 -11.716 -45.268 1.00 45.12 184 PRO A CA 1
ATOM 1342 C C . PRO A 1 184 ? -8.104 -12.169 -46.546 1.00 45.12 184 PRO A C 1
ATOM 1344 O O . PRO A 1 184 ? -7.666 -13.314 -46.660 1.00 45.12 184 PRO A O 1
ATOM 1347 N N . SER A 1 185 ? -8.025 -11.271 -47.528 1.00 47.47 185 SER A N 1
ATOM 1348 C CA . SER A 1 185 ? -7.256 -11.510 -48.751 1.00 47.47 185 SER A CA 1
ATOM 1349 C C . SER A 1 185 ? -5.785 -11.777 -48.404 1.00 47.47 185 SER A C 1
ATOM 1351 O O . SER A 1 185 ? -5.239 -11.077 -47.545 1.00 47.47 185 SER A O 1
ATOM 1353 N N . PRO A 1 186 ? -5.128 -12.758 -49.049 1.00 48.94 186 PRO A N 1
ATOM 1354 C CA . PRO A 1 186 ? -3.703 -12.986 -48.858 1.00 48.94 186 PRO A CA 1
ATOM 1355 C C . PRO A 1 186 ? -2.906 -11.752 -49.317 1.00 48.94 186 PRO A C 1
ATOM 1357 O O . PRO A 1 186 ? -3.304 -11.091 -50.283 1.00 48.94 186 PRO A O 1
ATOM 1360 N N . PRO A 1 187 ? -1.792 -11.413 -48.644 1.00 51.00 187 PRO A N 1
ATOM 1361 C CA . PRO A 1 187 ? -0.926 -10.329 -49.085 1.00 51.00 187 PRO A CA 1
ATOM 1362 C C . PRO A 1 187 ? -0.331 -10.641 -50.469 1.00 51.00 187 PRO A C 1
ATOM 1364 O O . PRO A 1 187 ? -0.171 -11.815 -50.821 1.00 51.00 187 PRO A O 1
ATOM 1367 N N . PRO A 1 188 ? 0.009 -9.611 -51.266 1.00 43.00 188 PRO A N 1
ATOM 1368 C CA . PRO A 1 188 ? 0.623 -9.808 -52.571 1.00 43.00 188 PRO A CA 1
ATOM 1369 C C . PRO A 1 188 ? 1.933 -10.583 -52.419 1.00 43.00 188 PRO A C 1
ATOM 1371 O O . PRO A 1 188 ? 2.799 -10.215 -51.624 1.00 43.00 188 PRO A O 1
ATOM 1374 N N . SER A 1 189 ? 2.069 -11.659 -53.193 1.00 43.47 189 SER A N 1
ATOM 1375 C CA . SER A 1 189 ? 3.290 -12.450 -53.307 1.00 43.47 189 SER A CA 1
ATOM 1376 C C . SER A 1 189 ? 4.391 -11.596 -53.941 1.00 43.47 189 SER A C 1
ATOM 1378 O O . SER A 1 189 ? 4.545 -11.550 -55.159 1.00 43.47 189 SER A O 1
ATOM 1380 N N . GLY A 1 190 ? 5.125 -10.862 -53.107 1.00 44.22 190 GLY A N 1
ATOM 1381 C CA . GLY A 1 190 ? 6.377 -10.230 -53.503 1.00 44.22 190 GLY A CA 1
ATOM 1382 C C . GLY A 1 190 ? 7.451 -11.287 -53.789 1.00 44.22 190 GLY A C 1
ATOM 1383 O O . GLY A 1 190 ? 7.351 -12.409 -53.282 1.00 44.22 190 GLY A O 1
ATOM 1384 N N . PRO A 1 191 ? 8.474 -10.959 -54.599 1.00 37.66 191 PRO A N 1
ATOM 1385 C CA . PRO A 1 191 ? 9.553 -11.884 -54.918 1.00 37.66 191 PRO A CA 1
ATOM 1386 C C . PRO A 1 191 ? 10.239 -12.346 -53.630 1.00 37.66 191 PRO A C 1
ATOM 1388 O O . PRO A 1 191 ? 10.829 -11.552 -52.894 1.00 37.66 191 PRO A O 1
ATOM 1391 N N . SER A 1 192 ? 10.123 -13.645 -53.362 1.00 46.09 192 SER A N 1
ATOM 1392 C CA . SER A 1 192 ? 10.745 -14.342 -52.244 1.00 46.09 192 SER A CA 1
ATOM 1393 C C . SER A 1 192 ? 12.251 -14.205 -52.399 1.00 46.09 192 SER A C 1
ATOM 1395 O O . SER A 1 192 ? 12.870 -14.874 -53.225 1.00 46.09 192 SER A O 1
ATOM 1397 N N . SER A 1 193 ? 12.843 -13.270 -51.665 1.00 43.53 193 SER A N 1
ATOM 1398 C CA . SER A 1 193 ? 14.282 -13.100 -51.730 1.00 43.53 193 SER A CA 1
ATOM 1399 C C . SER A 1 193 ? 14.964 -14.208 -50.917 1.00 43.53 193 SER A C 1
ATOM 1401 O O . SER A 1 193 ? 14.518 -14.496 -49.803 1.00 43.53 193 SER A O 1
ATOM 1403 N N . PRO A 1 194 ? 16.051 -14.817 -51.426 1.00 44.59 194 PRO A N 1
ATOM 1404 C CA . PRO A 1 194 ? 16.701 -15.979 -50.809 1.00 44.59 194 PRO A CA 1
ATOM 1405 C C . PRO A 1 194 ? 17.276 -15.715 -49.403 1.00 44.59 194 PRO A C 1
ATOM 1407 O O . PRO A 1 194 ? 17.604 -16.657 -48.690 1.00 44.59 194 PRO A O 1
ATOM 1410 N N . TRP A 1 195 ? 17.328 -14.458 -48.953 1.00 45.38 195 TRP A N 1
ATOM 1411 C CA . TRP A 1 195 ? 17.720 -14.087 -47.591 1.00 45.38 195 TRP A CA 1
ATOM 1412 C C . TRP A 1 195 ? 16.639 -14.345 -46.520 1.00 45.38 195 TRP A C 1
ATOM 1414 O O . TRP A 1 195 ? 16.977 -14.478 -45.344 1.00 45.38 195 TRP A O 1
ATOM 1424 N N . HIS A 1 196 ? 15.354 -14.478 -46.882 1.00 44.16 196 HIS A N 1
ATOM 1425 C CA . HIS A 1 196 ? 14.260 -14.633 -45.904 1.00 44.16 196 HIS A CA 1
ATOM 1426 C C . HIS A 1 196 ? 14.299 -15.959 -45.124 1.00 44.16 196 HIS A C 1
ATOM 1428 O O . HIS A 1 196 ? 13.936 -15.982 -43.950 1.00 44.16 196 HIS A O 1
ATOM 1434 N N . ALA A 1 197 ? 14.759 -17.054 -45.736 1.00 47.19 197 ALA A N 1
ATOM 1435 C CA . ALA A 1 197 ? 14.814 -18.360 -45.069 1.00 47.19 197 ALA A CA 1
ATOM 1436 C C . ALA A 1 197 ? 15.946 -18.443 -44.025 1.00 47.19 197 ALA A C 1
ATOM 1438 O O . ALA A 1 197 ? 15.789 -19.084 -42.985 1.00 47.19 197 ALA A O 1
ATOM 1439 N N . SER A 1 198 ? 17.061 -17.746 -44.274 1.00 46.75 198 SER A N 1
ATOM 1440 C CA . SER A 1 198 ? 18.223 -17.738 -43.377 1.00 46.75 198 SER A CA 1
ATOM 1441 C C . SER A 1 198 ? 17.991 -16.863 -42.140 1.00 46.75 198 SER A C 1
ATOM 1443 O O . SER A 1 198 ? 18.380 -17.228 -41.035 1.00 46.75 198 SER A O 1
ATOM 1445 N N . LEU A 1 199 ? 17.277 -15.740 -42.285 1.00 46.75 199 LEU A N 1
ATOM 1446 C CA . LEU A 1 199 ? 16.978 -14.837 -41.168 1.00 46.75 199 LEU A CA 1
ATOM 1447 C C . LEU A 1 199 ? 16.046 -15.457 -40.120 1.00 46.75 199 LEU A C 1
ATOM 1449 O O . LEU A 1 199 ? 16.202 -15.168 -38.940 1.00 46.75 199 LEU A O 1
ATOM 1453 N N . GLN A 1 200 ? 15.127 -16.350 -40.495 1.00 51.16 200 GLN A N 1
ATOM 1454 C CA . GLN A 1 200 ? 14.217 -16.982 -39.526 1.00 51.16 200 GLN A CA 1
ATOM 1455 C C . GLN A 1 200 ? 14.944 -17.801 -38.446 1.00 51.16 200 GLN A C 1
ATOM 1457 O O . GLN A 1 200 ? 14.440 -17.896 -37.328 1.00 51.16 200 GLN A O 1
ATOM 1462 N N . HIS A 1 201 ? 16.137 -18.324 -38.749 1.00 49.22 201 HIS A N 1
ATOM 1463 C CA . HIS A 1 201 ? 16.966 -19.067 -37.795 1.00 49.22 201 HIS A CA 1
ATOM 1464 C C . HIS A 1 201 ? 17.972 -18.169 -37.053 1.00 49.22 201 HIS A C 1
ATOM 1466 O O . HIS A 1 201 ? 18.308 -18.468 -35.911 1.00 49.22 201 HIS A O 1
ATOM 1472 N N . SER A 1 202 ? 18.387 -17.043 -37.649 1.00 52.16 202 SER A N 1
ATOM 1473 C CA . SER A 1 202 ? 19.400 -16.136 -37.081 1.00 52.16 202 SER A CA 1
ATOM 1474 C C . SER A 1 202 ? 18.838 -14.915 -36.339 1.00 52.16 202 SER A C 1
ATOM 1476 O O . SER A 1 202 ? 19.599 -14.201 -35.695 1.00 52.16 202 SER A O 1
ATOM 1478 N N . ILE A 1 203 ? 17.526 -14.637 -36.383 1.00 53.44 203 ILE A N 1
ATOM 1479 C CA . ILE A 1 203 ? 16.909 -13.499 -35.660 1.00 53.44 203 ILE A CA 1
ATOM 1480 C C . ILE A 1 203 ? 17.260 -13.472 -34.156 1.00 53.44 203 ILE A C 1
ATOM 1482 O O . ILE A 1 203 ? 17.569 -12.384 -33.661 1.00 53.44 203 ILE A O 1
ATOM 1486 N N . PRO A 1 204 ? 17.241 -14.595 -33.406 1.00 53.28 204 PRO A N 1
ATOM 1487 C CA . PRO A 1 204 ? 17.628 -14.583 -31.995 1.00 53.28 204 PRO A CA 1
ATOM 1488 C C . PRO A 1 204 ? 19.092 -14.160 -31.790 1.00 53.28 204 PRO A C 1
ATOM 1490 O O . PRO A 1 204 ? 19.373 -13.355 -30.899 1.00 53.28 204 PRO A O 1
ATOM 1493 N N . ASP A 1 205 ? 19.996 -14.640 -32.648 1.00 51.56 205 ASP A N 1
ATOM 1494 C CA . ASP A 1 205 ? 21.442 -14.398 -32.560 1.00 51.56 205 ASP A CA 1
ATOM 1495 C C . ASP A 1 205 ? 21.835 -12.991 -33.030 1.00 51.56 205 ASP A C 1
ATOM 1497 O O . ASP A 1 205 ? 22.599 -12.307 -32.349 1.00 51.56 205 ASP A O 1
ATOM 1501 N N . LEU A 1 206 ? 21.234 -12.488 -34.114 1.00 51.75 206 LEU A N 1
ATOM 1502 C CA . LEU A 1 206 ? 21.394 -11.106 -34.589 1.00 51.75 206 LEU A CA 1
ATOM 1503 C C . LEU A 1 206 ? 20.931 -10.087 -33.544 1.00 51.75 206 LEU A C 1
ATOM 1505 O O . LEU A 1 206 ? 21.555 -9.041 -33.361 1.00 51.75 206 LEU A O 1
ATOM 1509 N N . ILE A 1 207 ? 19.850 -10.391 -32.820 1.00 52.62 207 ILE A N 1
ATOM 1510 C CA . ILE A 1 207 ? 19.382 -9.547 -31.718 1.00 52.62 207 ILE A CA 1
ATOM 1511 C C . ILE A 1 207 ? 20.351 -9.643 -30.535 1.00 52.62 207 ILE A C 1
ATOM 1513 O O . ILE A 1 207 ? 20.684 -8.613 -29.951 1.00 52.62 207 ILE A O 1
ATOM 1517 N N . GLY A 1 208 ? 20.873 -10.829 -30.211 1.00 50.94 208 GLY A N 1
ATOM 1518 C CA . GLY A 1 208 ? 21.933 -11.018 -29.211 1.00 50.94 208 GLY A CA 1
ATOM 1519 C C . GLY A 1 208 ? 23.227 -10.242 -29.515 1.00 50.94 208 GLY A C 1
ATOM 1520 O O . GLY A 1 208 ? 23.800 -9.607 -28.630 1.00 50.94 208 GLY A O 1
ATOM 1521 N N . ALA A 1 209 ? 23.658 -10.207 -30.776 1.00 50.16 209 ALA A N 1
ATOM 1522 C CA . ALA A 1 209 ? 24.860 -9.497 -31.212 1.00 50.16 209 ALA A CA 1
ATOM 1523 C C . ALA A 1 209 ? 24.666 -7.967 -31.283 1.00 50.16 209 ALA A C 1
ATOM 1525 O O . ALA A 1 209 ? 25.505 -7.195 -30.802 1.00 50.16 209 ALA A O 1
ATOM 1526 N N . ALA A 1 210 ? 23.530 -7.504 -31.819 1.00 49.25 210 ALA A N 1
ATOM 1527 C CA . ALA A 1 210 ? 23.200 -6.078 -31.893 1.00 49.25 210 ALA A CA 1
ATOM 1528 C C . ALA A 1 210 ? 22.935 -5.464 -30.512 1.00 49.25 210 ALA A C 1
ATOM 1530 O O . ALA A 1 210 ? 23.212 -4.282 -30.283 1.00 49.25 210 ALA A O 1
ATOM 1531 N N . THR A 1 211 ? 22.438 -6.269 -29.571 1.00 50.19 211 THR A N 1
ATOM 1532 C CA . THR A 1 211 ? 22.295 -5.857 -28.174 1.00 50.19 211 THR A CA 1
ATOM 1533 C C . THR A 1 211 ? 23.652 -5.687 -27.513 1.00 50.19 211 THR A C 1
ATOM 1535 O O . THR A 1 211 ? 23.905 -4.610 -26.972 1.00 50.19 211 THR A O 1
ATOM 1538 N N . ALA A 1 212 ? 24.564 -6.652 -27.663 1.00 47.31 212 ALA A N 1
ATOM 1539 C CA . ALA A 1 212 ? 25.893 -6.598 -27.054 1.00 47.31 212 ALA A CA 1
ATOM 1540 C C . ALA A 1 212 ? 26.706 -5.345 -27.415 1.00 47.31 212 ALA A C 1
ATOM 1542 O O . ALA A 1 212 ? 27.395 -4.770 -26.570 1.00 47.31 212 ALA A O 1
ATOM 1543 N N . SER A 1 213 ? 26.577 -4.869 -28.654 1.00 49.69 213 SER A N 1
ATOM 1544 C CA . SER A 1 213 ? 27.304 -3.688 -29.130 1.00 49.69 213 SER A CA 1
ATOM 1545 C C . SER A 1 213 ? 26.760 -2.358 -28.585 1.00 49.69 213 SER A C 1
ATOM 1547 O O . SER A 1 213 ? 27.503 -1.380 -28.503 1.00 49.69 213 SER A O 1
ATOM 1549 N N . ARG A 1 214 ? 25.486 -2.293 -28.171 1.00 48.03 214 ARG A N 1
ATOM 1550 C CA . ARG A 1 214 ? 24.830 -1.040 -27.752 1.00 48.03 214 ARG A CA 1
ATOM 1551 C C . ARG A 1 214 ? 24.933 -0.758 -26.254 1.00 48.03 214 ARG A C 1
ATOM 1553 O O . ARG A 1 214 ? 24.804 0.388 -25.846 1.00 48.03 214 ARG A O 1
ATOM 1560 N N . TRP A 1 215 ? 25.225 -1.755 -25.419 1.00 49.09 215 TRP A N 1
ATOM 1561 C CA . TRP A 1 215 ? 25.393 -1.540 -23.971 1.00 49.09 215 TRP A CA 1
ATOM 1562 C C . TRP A 1 215 ? 26.629 -0.693 -23.627 1.00 49.09 215 TRP A C 1
ATOM 1564 O O . TRP A 1 215 ? 26.732 -0.171 -22.522 1.00 49.09 215 TRP A O 1
ATOM 1574 N N . LYS A 1 216 ? 27.557 -0.531 -24.582 1.00 47.38 216 LYS A N 1
ATOM 1575 C CA . LYS A 1 216 ? 28.749 0.319 -24.449 1.00 47.38 216 LYS A CA 1
ATOM 1576 C C . LYS A 1 216 ? 28.497 1.806 -24.709 1.00 47.38 216 LYS A C 1
ATOM 1578 O O . LYS A 1 216 ? 29.401 2.602 -24.459 1.00 47.38 216 LYS A O 1
ATOM 1583 N N . THR A 1 217 ? 27.315 2.217 -25.183 1.00 47.84 217 THR A N 1
ATOM 1584 C CA . THR A 1 217 ? 26.994 3.650 -25.234 1.00 47.84 217 THR A CA 1
ATOM 1585 C C . THR A 1 217 ? 26.681 4.129 -23.824 1.00 47.84 217 THR A C 1
ATOM 1587 O O . THR A 1 217 ? 25.591 3.909 -23.300 1.00 47.84 217 THR A O 1
ATOM 1590 N N . ASN A 1 218 ? 27.696 4.736 -23.216 1.00 42.94 218 ASN A N 1
ATOM 1591 C CA . ASN A 1 218 ? 27.670 5.364 -21.904 1.00 42.94 218 ASN A CA 1
ATOM 1592 C C . ASN A 1 218 ? 26.424 6.269 -21.743 1.00 42.94 218 ASN A C 1
ATOM 1594 O O . ASN A 1 218 ? 26.137 7.061 -22.647 1.00 42.94 218 ASN A O 1
ATOM 1598 N N . PRO A 1 219 ? 25.713 6.225 -20.600 1.00 49.25 219 PRO A N 1
ATOM 1599 C CA . PRO A 1 219 ? 24.557 7.089 -20.333 1.00 49.25 219 PRO A CA 1
ATOM 1600 C C . PRO A 1 219 ? 24.899 8.589 -20.285 1.00 49.25 219 PRO A C 1
ATOM 1602 O O . PRO A 1 219 ? 24.000 9.417 -20.228 1.00 49.25 219 PRO A O 1
ATOM 1605 N N . SER A 1 220 ? 26.179 8.966 -20.350 1.00 51.34 220 SER A N 1
ATOM 1606 C CA . SER A 1 220 ? 26.660 10.340 -20.177 1.00 51.34 220 SER A CA 1
ATOM 1607 C C . SER A 1 220 ? 26.333 11.317 -21.318 1.00 51.34 220 SER A C 1
ATOM 1609 O O . SER A 1 220 ? 26.684 12.488 -21.209 1.00 51.34 220 SER A O 1
ATOM 1611 N N . THR A 1 221 ? 25.673 10.883 -22.399 1.00 52.81 221 THR A N 1
ATOM 1612 C CA . THR A 1 221 ? 25.346 11.755 -23.552 1.00 52.81 221 THR A CA 1
ATOM 1613 C C . THR A 1 221 ? 23.857 11.871 -23.874 1.00 52.81 221 THR A C 1
ATOM 1615 O O . THR A 1 221 ? 23.481 12.761 -24.632 1.00 52.81 221 THR A O 1
ATOM 1618 N N . LEU A 1 222 ? 23.003 11.018 -23.303 1.00 62.72 222 LEU A N 1
ATOM 1619 C CA . LEU A 1 222 ? 21.561 11.021 -23.563 1.00 62.72 222 LEU A CA 1
ATOM 1620 C C . LEU A 1 222 ? 20.816 11.544 -22.342 1.00 62.72 222 LEU A C 1
ATOM 1622 O O . LEU A 1 222 ? 21.140 11.192 -21.208 1.00 62.72 222 LEU A O 1
ATOM 1626 N N . SER A 1 223 ? 19.777 12.349 -22.561 1.00 77.56 223 SER A N 1
ATOM 1627 C CA . SER A 1 223 ? 18.887 12.710 -21.461 1.00 77.56 223 SER A CA 1
ATOM 1628 C C . SER A 1 223 ? 18.195 11.455 -20.910 1.00 77.56 223 SER A C 1
ATOM 1630 O O . SER A 1 223 ? 17.894 10.515 -21.650 1.00 77.56 223 SER A O 1
ATOM 1632 N N . VAL A 1 224 ? 17.879 11.437 -19.610 1.00 68.50 224 VAL A N 1
ATOM 1633 C CA . VAL A 1 224 ? 17.185 10.304 -18.954 1.00 68.50 224 VAL A CA 1
ATOM 1634 C C . VAL A 1 224 ? 15.899 9.919 -19.699 1.00 68.50 224 VAL A C 1
ATOM 1636 O O . VAL A 1 224 ? 15.573 8.741 -19.836 1.00 68.50 224 VAL A O 1
ATOM 1639 N N . ARG A 1 225 ? 15.183 10.909 -20.248 1.00 64.75 225 ARG A N 1
ATOM 1640 C CA . ARG A 1 225 ? 13.972 10.690 -21.050 1.00 64.75 225 ARG A CA 1
ATOM 1641 C C . ARG A 1 225 ? 14.269 9.933 -22.346 1.00 64.75 225 ARG A C 1
ATOM 1643 O O . ARG A 1 225 ? 13.552 8.987 -22.666 1.00 64.75 225 ARG A O 1
ATOM 1650 N N . GLU A 1 226 ? 15.302 10.333 -23.080 1.00 70.56 226 GLU A N 1
ATOM 1651 C CA . GLU A 1 226 ? 15.717 9.659 -24.316 1.00 70.56 226 GLU A CA 1
ATOM 1652 C C . GLU A 1 226 ? 16.228 8.249 -24.028 1.00 70.56 226 GLU A C 1
ATOM 1654 O O . GLU A 1 226 ? 15.902 7.313 -24.761 1.00 70.56 226 GLU A O 1
ATOM 1659 N N . TRP A 1 227 ? 16.947 8.066 -22.919 1.00 74.88 227 TRP A N 1
ATOM 1660 C CA . TRP A 1 227 ? 17.386 6.752 -22.464 1.00 74.88 227 TRP A CA 1
ATOM 1661 C C . TRP A 1 227 ? 16.195 5.831 -22.157 1.00 74.88 227 TRP A C 1
ATOM 1663 O O . TRP A 1 227 ? 16.114 4.730 -22.701 1.00 74.88 227 TRP A O 1
ATOM 1673 N N . LEU A 1 228 ? 15.205 6.293 -21.385 1.00 75.44 228 LEU A N 1
ATOM 1674 C CA . LEU A 1 228 ? 13.998 5.514 -21.075 1.00 75.44 228 LEU A CA 1
ATOM 1675 C C . LEU A 1 228 ? 13.167 5.186 -22.322 1.00 75.44 228 LEU A C 1
ATOM 1677 O O . LEU A 1 228 ? 12.671 4.066 -22.471 1.00 75.44 228 LEU A O 1
ATOM 1681 N N . GLN A 1 229 ? 13.017 6.140 -23.243 1.00 77.06 229 GLN A N 1
ATOM 1682 C CA . GLN A 1 229 ? 12.315 5.913 -24.506 1.00 77.06 229 GLN A CA 1
ATOM 1683 C C . GLN A 1 229 ? 13.033 4.854 -25.351 1.00 77.06 229 GLN A C 1
ATOM 1685 O O . GLN A 1 229 ? 12.387 3.970 -25.922 1.00 77.06 229 GLN A O 1
ATOM 1690 N N . THR A 1 230 ? 14.364 4.892 -25.345 1.00 73.81 230 THR A N 1
ATOM 1691 C CA . THR A 1 230 ? 15.224 3.914 -26.009 1.00 73.81 230 THR A CA 1
ATOM 1692 C C . THR A 1 230 ? 15.080 2.519 -25.394 1.00 73.81 230 THR A C 1
ATOM 1694 O O . THR A 1 230 ? 14.898 1.543 -26.125 1.00 73.81 230 THR A O 1
ATOM 1697 N N . GLN A 1 231 ? 15.075 2.409 -24.061 1.00 77.00 231 GLN A N 1
ATOM 1698 C CA . GLN A 1 231 ? 14.857 1.138 -23.357 1.00 77.00 231 GLN A CA 1
ATOM 1699 C C . GLN A 1 231 ? 13.463 0.563 -23.627 1.00 77.00 231 GLN A C 1
ATOM 1701 O O . GLN A 1 231 ? 13.299 -0.633 -23.868 1.00 77.00 231 GLN A O 1
ATOM 1706 N N . ARG A 1 232 ? 12.434 1.414 -23.671 1.00 82.19 232 ARG A N 1
ATOM 1707 C CA . ARG A 1 232 ? 11.065 0.979 -23.971 1.00 82.19 232 ARG A CA 1
ATOM 1708 C C . ARG A 1 232 ? 10.924 0.444 -25.394 1.00 82.19 232 ARG A C 1
ATOM 1710 O O . ARG A 1 232 ? 10.227 -0.548 -25.609 1.00 82.19 232 ARG A O 1
ATOM 1717 N N . GLN A 1 233 ? 11.550 1.102 -26.368 1.00 78.88 233 GLN A N 1
ATOM 1718 C CA . GLN A 1 233 ? 11.584 0.618 -27.749 1.00 78.88 233 GLN A CA 1
ATOM 1719 C C . GLN A 1 233 ? 12.322 -0.721 -27.846 1.00 78.88 233 GLN A C 1
ATOM 1721 O O . GLN A 1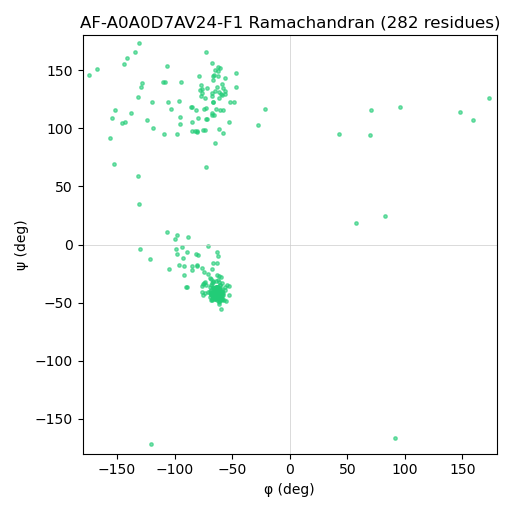 233 ? 11.840 -1.634 -28.515 1.00 78.88 233 GLN A O 1
ATOM 1726 N N . TYR A 1 234 ? 13.421 -0.871 -27.104 1.00 79.00 234 TYR A N 1
ATOM 1727 C CA . TYR A 1 234 ? 14.171 -2.119 -27.031 1.00 79.00 234 TYR A CA 1
ATOM 1728 C C . TYR A 1 234 ? 13.338 -3.283 -26.471 1.00 79.00 234 TYR A C 1
ATOM 1730 O O . TYR A 1 234 ? 13.222 -4.324 -27.116 1.00 79.00 234 TYR A O 1
ATOM 1738 N N . LEU A 1 235 ? 12.683 -3.099 -25.321 1.00 81.56 235 LEU A N 1
ATOM 1739 C CA . LEU A 1 235 ? 11.851 -4.143 -24.709 1.00 81.56 235 LEU A CA 1
ATOM 1740 C C . LEU A 1 235 ? 10.696 -4.581 -25.621 1.00 81.56 235 LEU A C 1
ATOM 1742 O O . LEU A 1 235 ? 10.350 -5.764 -25.668 1.00 81.56 235 LEU A O 1
ATOM 1746 N N . ARG A 1 236 ? 10.119 -3.648 -26.390 1.00 83.00 236 ARG A N 1
ATOM 1747 C CA . ARG A 1 236 ? 9.098 -3.977 -27.396 1.00 83.00 236 ARG A CA 1
ATOM 1748 C C . ARG A 1 236 ? 9.650 -4.899 -28.479 1.00 83.00 236 ARG A C 1
ATOM 1750 O O . ARG A 1 236 ? 8.993 -5.882 -28.805 1.00 83.00 236 ARG A O 1
ATOM 1757 N N . LEU A 1 237 ? 10.846 -4.624 -28.994 1.00 82.69 237 LEU A N 1
ATOM 1758 C CA . LEU A 1 237 ? 11.485 -5.485 -29.990 1.00 82.69 237 LEU A CA 1
ATOM 1759 C C . LEU A 1 237 ? 11.852 -6.853 -29.422 1.00 82.69 237 LEU A C 1
ATOM 1761 O O . LEU A 1 237 ? 11.557 -7.857 -30.059 1.00 82.69 237 LEU A O 1
ATOM 1765 N N . ALA A 1 238 ? 12.411 -6.907 -28.212 1.00 80.06 238 ALA A N 1
ATOM 1766 C CA . ALA A 1 238 ? 12.716 -8.172 -27.548 1.00 80.06 238 ALA A CA 1
ATOM 1767 C C . ALA A 1 238 ? 11.454 -9.034 -27.368 1.00 80.06 238 ALA A C 1
ATOM 1769 O O . ALA A 1 238 ? 11.484 -10.246 -27.575 1.00 80.06 238 ALA A O 1
ATOM 1770 N N . THR A 1 239 ? 10.319 -8.404 -27.052 1.00 84.69 239 THR A N 1
ATOM 1771 C CA . THR A 1 239 ? 9.026 -9.093 -26.933 1.00 84.69 239 THR A CA 1
ATOM 1772 C C . THR A 1 239 ? 8.540 -9.621 -28.284 1.00 84.69 239 THR A C 1
ATOM 1774 O O . THR A 1 239 ? 8.114 -10.770 -28.370 1.00 84.69 239 THR A O 1
ATOM 1777 N N . ILE A 1 240 ? 8.633 -8.811 -29.344 1.00 83.19 240 ILE A N 1
ATOM 1778 C CA . ILE A 1 240 ? 8.252 -9.210 -30.709 1.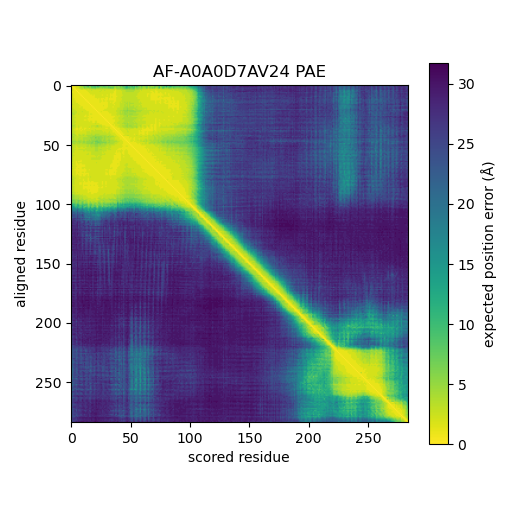00 83.19 240 ILE A CA 1
ATOM 1779 C C . ILE A 1 240 ? 9.128 -10.370 -31.199 1.00 83.19 240 ILE A C 1
ATOM 1781 O O . ILE A 1 240 ? 8.606 -11.351 -31.721 1.00 83.19 240 ILE A O 1
ATOM 1785 N N . ALA A 1 241 ? 10.439 -10.294 -30.981 1.00 81.06 241 ALA A N 1
ATOM 1786 C CA . ALA A 1 241 ? 11.388 -11.331 -31.367 1.00 81.06 241 ALA A CA 1
ATOM 1787 C C . ALA A 1 241 ? 11.167 -12.641 -30.606 1.00 81.06 241 ALA A C 1
ATOM 1789 O O . ALA A 1 241 ? 11.135 -13.712 -31.208 1.00 81.06 241 ALA A O 1
ATOM 1790 N N . LYS A 1 242 ? 10.930 -12.563 -29.292 1.00 81.94 242 LYS A N 1
ATOM 1791 C CA . LYS A 1 242 ? 10.577 -13.734 -28.483 1.00 81.94 242 LYS A CA 1
ATOM 1792 C C . LYS A 1 242 ? 9.245 -14.344 -28.927 1.00 81.94 242 LYS A C 1
ATOM 1794 O O . LYS A 1 242 ? 9.117 -15.563 -28.965 1.00 81.94 242 LYS A O 1
ATOM 1799 N N . GLY A 1 243 ? 8.277 -13.509 -29.307 1.00 83.19 243 GLY A N 1
ATOM 1800 C CA . G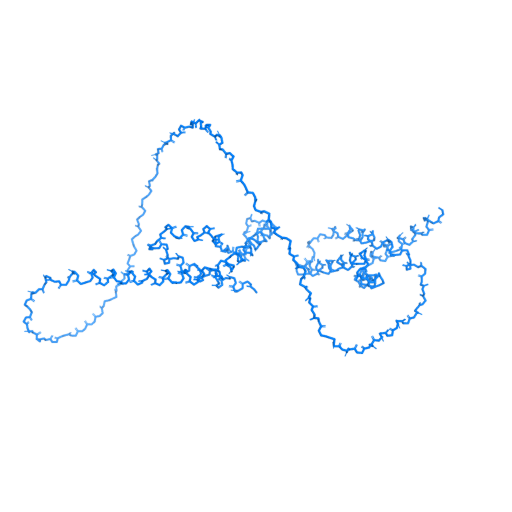LY A 1 243 ? 7.018 -13.946 -29.908 1.00 83.19 243 GLY A CA 1
ATOM 1801 C C . GLY A 1 243 ? 7.217 -14.658 -31.248 1.00 83.19 243 GLY A C 1
ATOM 1802 O O . GLY A 1 243 ? 6.580 -15.680 -31.483 1.00 83.19 243 GLY A O 1
ATOM 1803 N N . ALA A 1 244 ? 8.130 -14.175 -32.093 1.00 86.75 244 ALA A N 1
ATOM 1804 C CA . ALA A 1 244 ? 8.468 -14.822 -33.360 1.00 86.75 244 ALA A CA 1
ATOM 1805 C C . ALA A 1 244 ? 9.156 -16.181 -33.155 1.00 86.75 244 ALA A C 1
ATOM 1807 O O . ALA A 1 244 ? 8.761 -17.159 -33.784 1.00 86.75 244 ALA A O 1
ATOM 1808 N N . GLY A 1 245 ? 10.102 -16.276 -32.212 1.00 76.00 245 GLY A N 1
ATOM 1809 C CA . GLY A 1 245 ? 10.736 -17.549 -31.839 1.00 76.00 245 GLY A CA 1
ATOM 1810 C C . GLY A 1 245 ? 9.761 -18.571 -31.239 1.00 76.00 245 GLY A C 1
ATOM 1811 O O . GLY A 1 245 ? 9.966 -19.771 -31.371 1.00 76.00 245 GLY A O 1
ATOM 1812 N N . ALA A 1 246 ? 8.670 -18.103 -30.628 1.00 86.50 246 ALA A N 1
ATOM 1813 C CA . ALA A 1 246 ? 7.569 -18.941 -30.149 1.00 86.50 246 ALA A CA 1
ATOM 1814 C C . ALA A 1 246 ? 6.471 -19.189 -31.207 1.00 86.50 246 ALA A C 1
ATOM 1816 O O . ALA A 1 246 ? 5.419 -19.728 -30.871 1.00 86.50 246 ALA A O 1
ATOM 1817 N N . SER A 1 247 ? 6.670 -18.749 -32.457 1.00 90.50 247 SER A N 1
ATOM 1818 C CA . SER A 1 247 ? 5.682 -18.810 -33.550 1.00 90.50 247 SER A CA 1
ATOM 1819 C C . SER A 1 247 ? 4.345 -18.100 -33.261 1.00 90.50 247 SER A C 1
ATOM 1821 O O . SER A 1 247 ? 3.350 -18.341 -33.938 1.00 90.50 247 SER A O 1
ATOM 1823 N N . LEU A 1 248 ? 4.312 -17.194 -32.277 1.00 86.75 248 LEU A N 1
ATOM 1824 C CA . LEU A 1 248 ? 3.145 -16.372 -31.922 1.00 86.75 248 LEU A CA 1
ATOM 1825 C C . LEU A 1 248 ? 3.037 -15.104 -32.776 1.00 86.75 248 LEU A C 1
ATOM 1827 O O . LEU A 1 248 ? 1.987 -14.466 -32.823 1.00 86.75 248 LEU A O 1
ATOM 1831 N N . VAL A 1 249 ? 4.134 -14.713 -33.422 1.00 89.31 249 VAL A N 1
ATOM 1832 C CA . VAL A 1 249 ? 4.223 -13.538 -34.291 1.00 89.31 249 VAL A CA 1
ATOM 1833 C C . VAL A 1 249 ? 4.836 -13.973 -35.624 1.00 89.31 249 VAL A C 1
ATOM 1835 O O . VAL A 1 249 ? 5.838 -14.690 -35.603 1.00 89.31 249 VAL A O 1
ATOM 1838 N N . PRO A 1 250 ? 4.297 -13.544 -36.781 1.00 92.50 250 PRO A N 1
ATOM 1839 C CA . PRO A 1 250 ? 4.916 -13.827 -38.071 1.00 92.50 250 PRO A CA 1
ATOM 1840 C C . PRO A 1 250 ? 6.364 -13.321 -38.120 1.00 92.50 250 PRO A C 1
ATOM 1842 O O . PRO A 1 250 ? 6.627 -12.155 -37.810 1.00 92.50 250 PRO A O 1
ATOM 1845 N N . GLY A 1 251 ? 7.297 -14.182 -38.532 1.00 80.94 251 GLY A N 1
ATOM 1846 C CA . GLY A 1 251 ? 8.724 -13.845 -38.598 1.00 80.94 251 GLY A CA 1
ATOM 1847 C C . GLY A 1 251 ? 9.009 -12.616 -39.467 1.00 80.94 251 GLY A C 1
ATOM 1848 O O . GLY A 1 251 ? 9.788 -11.755 -39.067 1.00 80.94 251 GLY A O 1
ATOM 1849 N N . ASP A 1 252 ? 8.300 -12.469 -40.590 1.00 82.50 252 ASP A N 1
ATOM 1850 C CA . ASP A 1 252 ? 8.451 -11.320 -41.495 1.00 82.50 252 ASP A CA 1
ATOM 1851 C C . ASP A 1 252 ? 8.057 -9.994 -40.831 1.00 82.50 252 ASP A C 1
ATOM 1853 O O . ASP A 1 252 ? 8.714 -8.972 -41.025 1.00 82.50 252 ASP A O 1
ATOM 1857 N N . TYR A 1 253 ? 7.026 -10.011 -39.980 1.00 84.25 253 TYR A N 1
ATOM 1858 C CA . TYR A 1 253 ? 6.620 -8.833 -39.216 1.00 84.25 253 TYR A CA 1
ATOM 1859 C C . TYR A 1 253 ? 7.680 -8.450 -38.176 1.00 84.25 253 TYR A C 1
ATOM 1861 O O . TYR A 1 253 ? 8.009 -7.271 -38.018 1.00 84.25 253 TYR A O 1
ATOM 1869 N N . ALA A 1 254 ? 8.250 -9.440 -37.482 1.00 85.12 254 ALA A N 1
ATOM 1870 C CA . ALA A 1 254 ? 9.335 -9.205 -36.535 1.00 85.12 254 ALA A CA 1
ATOM 1871 C C . ALA A 1 254 ? 10.583 -8.644 -37.235 1.00 85.12 254 ALA A C 1
ATOM 1873 O O . ALA A 1 254 ? 11.136 -7.642 -36.779 1.00 85.12 254 ALA A O 1
ATOM 1874 N N . ALA A 1 255 ? 10.972 -9.220 -38.375 1.00 80.69 255 ALA A N 1
ATOM 1875 C CA . ALA A 1 255 ? 12.094 -8.754 -39.183 1.00 80.69 255 ALA A CA 1
ATOM 1876 C C . ALA A 1 255 ? 11.880 -7.321 -39.696 1.00 80.69 255 ALA A C 1
ATOM 1878 O O . ALA A 1 255 ? 12.776 -6.486 -39.570 1.00 80.69 255 ALA A O 1
ATOM 1879 N N . GLN A 1 256 ? 10.677 -6.996 -40.186 1.00 87.31 256 GLN A N 1
ATOM 1880 C CA . GLN A 1 256 ? 10.334 -5.640 -40.620 1.00 87.31 256 GLN A CA 1
ATOM 1881 C C . GLN A 1 256 ? 10.459 -4.630 -39.473 1.00 87.31 256 GLN A C 1
ATOM 1883 O O . GLN A 1 256 ? 11.004 -3.545 -39.665 1.00 87.31 256 GLN A O 1
ATOM 1888 N N . LYS A 1 257 ? 10.000 -4.983 -38.265 1.00 84.62 257 LYS A N 1
ATOM 1889 C CA . LYS A 1 257 ? 10.085 -4.098 -37.094 1.00 84.62 257 LYS A CA 1
ATOM 1890 C C . LYS A 1 257 ? 11.511 -3.903 -36.593 1.00 84.62 257 LYS A C 1
ATOM 1892 O O . LYS A 1 257 ? 11.853 -2.798 -36.179 1.00 84.62 257 LYS A O 1
ATOM 1897 N N . VAL A 1 258 ? 12.345 -4.938 -36.656 1.00 81.94 258 VAL A N 1
ATOM 1898 C CA . VAL A 1 258 ? 13.782 -4.823 -36.368 1.00 81.94 258 VAL A CA 1
ATOM 1899 C C . VAL A 1 258 ? 14.451 -3.916 -37.407 1.00 81.94 258 VAL A C 1
ATOM 1901 O O . VAL A 1 258 ? 15.166 -2.993 -37.029 1.00 81.94 258 VAL A O 1
ATOM 1904 N N . ALA A 1 259 ? 14.157 -4.099 -38.698 1.00 79.31 259 ALA A N 1
ATOM 1905 C CA . ALA A 1 259 ? 14.709 -3.276 -39.774 1.00 79.31 259 ALA A CA 1
ATOM 1906 C C . ALA A 1 259 ? 14.272 -1.801 -39.698 1.00 79.31 259 ALA A C 1
ATOM 1908 O O . ALA A 1 259 ? 15.089 -0.916 -39.918 1.00 79.31 259 ALA A O 1
ATOM 1909 N N . GLU A 1 260 ? 13.019 -1.513 -39.337 1.00 82.12 260 GLU A N 1
ATOM 1910 C CA . GLU A 1 260 ? 12.514 -0.141 -39.161 1.00 82.12 260 GLU A CA 1
ATOM 1911 C C . GLU A 1 260 ? 13.271 0.614 -38.056 1.00 82.12 260 GLU A C 1
ATOM 1913 O O . GLU A 1 260 ? 13.549 1.807 -38.181 1.00 82.12 260 GLU A O 1
ATOM 1918 N N . LEU A 1 261 ? 13.624 -0.090 -36.979 1.00 75.06 261 LEU A N 1
ATOM 1919 C CA . LEU A 1 261 ? 14.220 0.512 -35.789 1.00 75.06 261 LEU A CA 1
ATOM 1920 C C . LEU A 1 261 ? 15.748 0.584 -35.870 1.00 75.06 261 LEU A C 1
ATOM 1922 O O . LEU A 1 261 ? 16.345 1.556 -35.411 1.00 75.06 261 LEU A O 1
ATOM 1926 N N . PHE A 1 262 ? 16.380 -0.429 -36.465 1.00 71.12 262 PHE A N 1
ATOM 1927 C CA . PHE A 1 262 ? 17.832 -0.490 -36.605 1.00 71.12 262 PHE A CA 1
ATOM 1928 C C . PHE A 1 262 ? 18.350 0.008 -37.957 1.00 71.12 262 PHE A C 1
ATOM 1930 O O . PHE A 1 262 ? 19.511 0.388 -38.044 1.00 71.12 262 PHE A O 1
ATOM 1937 N N . GLY A 1 263 ? 17.507 0.108 -38.989 1.00 65.56 263 GLY A N 1
ATOM 1938 C CA . GLY A 1 263 ? 17.887 0.618 -40.313 1.00 65.56 263 GLY A CA 1
ATOM 1939 C C . GLY A 1 263 ? 18.344 2.079 -40.318 1.00 65.56 263 GLY A C 1
ATOM 1940 O O . GLY A 1 263 ? 18.997 2.518 -41.258 1.00 65.56 263 GLY A O 1
ATOM 1941 N N . GLN A 1 264 ? 18.057 2.826 -39.250 1.00 63.47 264 GLN A N 1
ATOM 1942 C CA . GLN A 1 264 ? 18.563 4.186 -39.048 1.00 63.47 264 GLN A CA 1
ATOM 1943 C C . GLN A 1 264 ? 20.011 4.221 -38.526 1.00 63.47 264 GLN A C 1
ATOM 1945 O O . GLN A 1 264 ? 20.608 5.294 -38.459 1.00 63.47 264 GLN A O 1
ATOM 1950 N N . TYR A 1 265 ? 20.588 3.074 -38.148 1.00 57.47 265 TYR A N 1
ATOM 1951 C CA . TYR A 1 265 ? 21.917 2.995 -37.551 1.00 57.47 265 TYR A CA 1
ATOM 1952 C C . TYR A 1 265 ? 22.956 2.449 -38.547 1.00 57.47 265 TYR A C 1
ATOM 1954 O O . TYR A 1 265 ? 22.833 1.309 -38.994 1.00 57.47 265 TYR A O 1
ATOM 1962 N N . PRO A 1 266 ? 24.043 3.194 -38.833 1.00 56.78 266 PRO A N 1
ATOM 1963 C CA . PRO A 1 266 ? 25.101 2.756 -39.753 1.00 56.78 266 PRO A CA 1
ATOM 1964 C C . PRO A 1 266 ? 25.796 1.451 -39.331 1.00 56.78 266 PRO A C 1
ATOM 1966 O O . PRO A 1 266 ? 26.288 0.688 -40.161 1.00 56.78 266 PRO A O 1
ATOM 1969 N N . SER A 1 267 ? 25.831 1.171 -38.025 1.00 62.09 267 SER A N 1
ATOM 1970 C CA . SER A 1 267 ? 26.398 -0.064 -37.476 1.00 62.09 267 SER A CA 1
ATOM 1971 C C . SER A 1 267 ? 25.539 -1.294 -37.766 1.00 62.09 267 SER A C 1
ATOM 1973 O O . SER A 1 267 ? 26.068 -2.398 -37.836 1.00 62.09 267 SER A O 1
ATOM 1975 N N . TRP A 1 268 ? 24.231 -1.122 -37.967 1.00 56.81 268 TRP A N 1
ATOM 1976 C CA . TRP A 1 268 ? 23.331 -2.220 -38.306 1.00 56.81 268 TRP A CA 1
ATOM 1977 C C . TRP A 1 268 ? 23.531 -2.678 -39.748 1.00 56.81 268 TRP A C 1
ATOM 1979 O O . TRP A 1 268 ? 23.612 -3.873 -39.995 1.00 56.81 268 TRP A O 1
ATOM 1989 N N . THR A 1 269 ? 23.710 -1.747 -40.687 1.00 61.03 269 THR A N 1
ATOM 1990 C CA . THR A 1 269 ? 24.054 -2.084 -42.077 1.00 61.03 269 THR A CA 1
ATOM 1991 C C . THR A 1 269 ? 25.410 -2.781 -42.184 1.00 61.03 269 THR A C 1
ATOM 1993 O O . THR A 1 269 ? 25.552 -3.713 -42.968 1.00 61.03 269 THR A O 1
ATOM 1996 N N . ALA A 1 270 ? 26.385 -2.387 -41.356 1.00 61.53 270 ALA A N 1
ATOM 1997 C CA . ALA A 1 270 ? 27.674 -3.073 -41.277 1.00 61.53 270 ALA A CA 1
ATOM 1998 C C . ALA A 1 270 ? 27.537 -4.486 -40.680 1.00 61.53 270 ALA A C 1
ATOM 2000 O O . ALA A 1 270 ? 28.107 -5.430 -41.210 1.00 61.53 270 ALA A O 1
ATOM 2001 N N . CYS A 1 271 ? 26.726 -4.649 -39.630 1.00 58.47 271 CYS A N 1
ATOM 2002 C CA . CYS A 1 271 ? 26.434 -5.954 -39.033 1.00 58.47 271 CYS A CA 1
ATOM 2003 C C . CYS A 1 271 ? 25.665 -6.877 -39.993 1.00 58.47 271 CYS A C 1
ATOM 2005 O O . CYS A 1 271 ? 25.928 -8.071 -40.033 1.00 58.47 271 CYS A O 1
ATOM 2007 N N . GLN A 1 272 ? 24.736 -6.335 -40.789 1.00 63.31 272 GLN A N 1
ATOM 2008 C CA . GLN A 1 272 ? 24.031 -7.091 -41.829 1.00 63.31 272 GLN A CA 1
ATOM 2009 C C . GLN A 1 272 ? 24.973 -7.547 -42.947 1.00 63.31 272 GLN A C 1
ATOM 2011 O O . GLN A 1 272 ? 24.802 -8.649 -43.458 1.00 63.31 272 GLN A O 1
ATOM 2016 N N . ALA A 1 273 ? 25.951 -6.718 -43.323 1.00 68.31 273 ALA A N 1
ATOM 2017 C CA . ALA A 1 273 ? 26.963 -7.085 -44.308 1.00 68.31 273 ALA A CA 1
ATOM 2018 C C . ALA A 1 273 ? 27.896 -8.190 -43.781 1.00 68.31 273 ALA A C 1
ATOM 2020 O O . ALA A 1 273 ? 28.128 -9.163 -44.488 1.00 68.31 273 ALA A O 1
ATOM 2021 N N . ASP A 1 274 ? 28.345 -8.083 -42.527 1.00 64.31 274 ASP A N 1
ATOM 2022 C CA . ASP A 1 274 ? 29.198 -9.082 -41.864 1.00 64.31 274 ASP A CA 1
ATOM 2023 C C . ASP A 1 274 ? 28.477 -10.436 -41.690 1.00 64.31 274 ASP A C 1
ATOM 2025 O O . ASP A 1 274 ? 29.027 -11.496 -41.984 1.00 64.31 274 ASP A O 1
ATOM 2029 N N . GLU A 1 275 ? 27.197 -10.416 -41.304 1.00 61.56 275 GLU A N 1
ATOM 2030 C CA . GLU A 1 275 ? 26.365 -11.623 -41.218 1.00 61.56 275 GLU A CA 1
ATOM 2031 C C . GLU A 1 275 ? 26.123 -12.243 -42.607 1.00 61.56 275 GLU A C 1
ATOM 2033 O O . GLU A 1 275 ? 26.201 -13.461 -42.769 1.00 61.56 275 GLU A O 1
ATOM 2038 N N . ALA A 1 276 ? 25.864 -11.418 -43.629 1.00 65.75 276 ALA A N 1
ATOM 2039 C CA . ALA A 1 276 ? 25.696 -11.887 -45.003 1.00 65.75 276 ALA A CA 1
ATOM 2040 C C . ALA A 1 276 ? 26.982 -12.526 -45.552 1.00 65.75 276 ALA A C 1
ATOM 2042 O O . ALA A 1 276 ? 26.905 -13.551 -46.230 1.00 65.75 276 ALA A O 1
ATOM 2043 N N . GLU A 1 277 ? 28.154 -11.976 -45.220 1.00 69.38 277 GLU A N 1
ATOM 2044 C CA . GLU A 1 277 ? 29.447 -12.588 -45.534 1.00 69.38 277 GLU A CA 1
ATOM 2045 C C . GLU A 1 277 ? 29.639 -13.915 -44.785 1.00 69.38 277 GLU A C 1
ATOM 2047 O O . GLU A 1 277 ? 30.012 -14.910 -45.405 1.00 69.38 277 GLU A O 1
ATOM 2052 N N . ARG A 1 278 ? 29.302 -14.002 -43.489 1.00 64.19 278 ARG A N 1
ATOM 2053 C CA . ARG A 1 278 ? 29.379 -15.274 -42.740 1.00 64.19 278 ARG A CA 1
ATOM 2054 C C . ARG A 1 278 ? 28.473 -16.360 -43.312 1.00 64.19 278 ARG A C 1
ATOM 2056 O O . ARG A 1 278 ? 28.890 -17.513 -43.369 1.00 64.19 278 ARG A O 1
ATOM 2063 N N . ILE A 1 279 ? 27.262 -16.011 -43.747 1.00 63.12 279 ILE A N 1
ATOM 2064 C CA . ILE A 1 279 ? 26.335 -16.959 -44.382 1.00 63.12 279 ILE A CA 1
ATOM 2065 C C . ILE A 1 279 ? 26.874 -17.402 -45.750 1.00 63.12 279 ILE A C 1
ATOM 2067 O O . ILE A 1 279 ? 26.785 -18.581 -46.083 1.00 63.12 279 ILE A O 1
ATOM 2071 N N . ALA A 1 280 ? 27.475 -16.490 -46.521 1.00 67.50 280 ALA A N 1
ATOM 2072 C CA . ALA A 1 280 ? 28.076 -16.812 -47.814 1.00 67.50 280 ALA A CA 1
ATOM 2073 C C . ALA A 1 280 ? 29.305 -17.736 -47.699 1.00 67.50 280 ALA A C 1
ATOM 2075 O O . ALA A 1 280 ? 29.522 -18.557 -48.583 1.00 67.50 280 ALA A O 1
ATOM 2076 N N . PHE A 1 281 ? 30.080 -17.632 -46.613 1.00 62.25 281 PHE A N 1
ATOM 2077 C CA . PHE A 1 281 ? 31.271 -18.459 -46.366 1.00 62.25 281 PHE A CA 1
ATOM 2078 C C . PHE A 1 281 ? 31.012 -19.740 -45.550 1.00 62.25 281 PHE A C 1
ATOM 2080 O O . PHE A 1 281 ? 31.899 -20.582 -45.455 1.00 62.25 281 PHE A O 1
ATOM 2087 N N . GLY A 1 282 ? 29.833 -19.897 -44.942 1.00 49.22 282 GLY A N 1
ATOM 2088 C CA . GLY A 1 282 ? 29.482 -21.047 -44.095 1.00 49.22 282 GLY A CA 1
ATOM 2089 C C . GLY A 1 282 ? 28.674 -22.153 -44.786 1.00 49.22 282 GLY A C 1
ATOM 2090 O O . GLY A 1 282 ? 28.168 -23.032 -44.091 1.00 49.22 282 GLY A O 1
ATOM 2091 N N . ALA A 1 283 ? 28.497 -22.084 -46.109 1.00 48.38 283 ALA A N 1
ATOM 2092 C CA . ALA A 1 283 ? 27.632 -22.981 -46.882 1.00 48.38 283 ALA A CA 1
ATOM 2093 C C . ALA A 1 283 ? 28.378 -24.025 -47.747 1.00 48.38 283 ALA A C 1
ATOM 2095 O O . ALA A 1 283 ? 27.722 -24.691 -48.549 1.00 48.38 283 ALA A O 1
ATOM 2096 N N . ASP A 1 284 ? 29.697 -24.178 -47.571 1.00 42.41 284 ASP A N 1
ATOM 2097 C CA . ASP A 1 284 ? 30.507 -25.258 -48.170 1.00 42.41 284 ASP A CA 1
ATOM 2098 C C . ASP A 1 284 ? 30.707 -26.441 -47.203 1.00 42.41 284 ASP A C 1
ATOM 2100 O O . ASP A 1 284 ? 31.065 -26.203 -46.023 1.00 42.41 284 ASP A O 1
#

Organism: NCBI:txid1314674

Sequence (284 aa):
MASNARAVNDALKAKAFIVEVHAPALYQALLTSIGGWLKEVPSECPADKDVFDFMMEVEAIEAENLTIATRQAAWVAKRGATLDQKVAQLQRSATSAASRNDAVTGTDTCVLSRQHDDAQTAEGVTGSWSKSDSLPEHAPSSGVSVLLGPVTTSPPAHSCSPTPAPVTPISLDLPDAAVSPFTPSPPPSGPSSPWHASLQHSIPDLIGAATASRWKTNPSTLSVREWLQTQRQYLRLATIAKGAGASLVPGDYAAQKVAELFGQYPSWTACQADEAERIAFGAD

Solvent-accessible surface area (backbone atoms only — not comparable to full-atom values): 18500 Å² total; per-residue (Å²): 113,70,68,59,45,49,53,54,50,52,56,48,50,60,52,42,53,58,34,40,78,77,37,50,72,58,31,53,53,47,42,66,72,35,64,59,77,79,72,84,73,80,90,68,77,57,91,92,53,57,69,65,63,45,50,54,49,46,50,52,51,52,54,50,33,53,54,34,40,54,43,38,54,58,44,41,76,76,43,38,70,62,50,52,55,49,50,57,48,53,51,52,53,51,55,54,54,52,56,54,57,60,62,72,75,65,78,84,70,92,66,88,77,76,90,73,92,78,90,84,84,85,82,90,82,86,83,82,84,78,83,82,89,78,85,79,92,82,85,86,88,80,89,77,90,78,84,86,74,89,82,88,84,82,86,84,91,77,93,82,84,82,83,82,76,87,81,77,83,81,81,79,87,73,84,88,73,93,71,80,88,78,76,78,79,79,76,82,87,65,86,81,55,86,64,60,72,57,44,73,75,39,52,70,54,53,50,53,53,59,49,64,66,53,74,71,63,65,72,91,82,53,56,71,66,57,48,52,53,50,51,53,54,48,54,52,49,54,50,41,46,53,30,28,77,68,68,76,33,62,56,67,58,38,51,50,54,49,47,68,69,40,68,81,38,74,68,45,58,51,50,52,51,53,50,51,50,50,56,70,71,66,74,124

Radius of gyration: 36.71 Å; Cα contacts (8 Å, |Δi|>4): 84; chains: 1; bounding box: 61×84×102 Å

pLDDT: mean 71.46, std 21.31, range [37.66, 98.38]